Protein AF-A0A8J6HSU1-F1 (afdb_monomer_lite)

pLDDT: mean 76.64, std 20.57, range [29.45, 97.12]

Secondary structure (DSSP, 8-state):
-HHHHHTT-HHHHHHHHHHHHHHHHHGGGSHHHHHHHHHHHHHHHHHGGG-THHHHHHHHHHHHHHHHHHHH--HHHHHHHHHHHHHHHHHHHHTGGGHHHHHHHHHHHGGGSPSS-TTTSSSS--TT-SS-----TT--SS--EE---SS-HHHHHHHHHHHH-HHHHHHHHH--SS--HHHHHHHHHHHHHHH---SEE--HHHHHHSPPTT--TT----HHHHHHHHHHHHHHHHHHHHHHHTTS-S--PPP-SS-S--------

Sequence (268 aa):
MKGLVVQGHYDILFEVTIATIEPLFKLLIMPEHRKSVGPIVIYMLSQTQSNPVAFHKIIPHVTSVVKYLYKEKSESSLSYLQEIVNVCVNLMEHFSEYSNMYIGLKKELEPYLPASNYKQTVSGRSWLDGNSSLTPIYASSGKVGLNNLGNTCYMNSVLQALFMTKPFRNEILLYDKDMTPLLSKLQTLFALLQHSKRYSMSPNDILNLARPPGFLPGHQHDSSEFLGYLLDVLHEQEKTAACSNDSKTGMVRAGKFFQARKPFHFGL

InterPro domains:
  IPR001394 Peptidase C19, ubiquitin carboxyl-terminal hydrolase [PF00443] (144-240)
  IPR018200 Ubiquitin specific protease, conserved site [PS00972] (145-160)
  IPR028889 Ubiquitin specific protease UPS, catalytic domain [PS50235] (144-268)
  IPR038765 Papain-like cysteine peptidase superfamily [SSF54001] (142-240)
  IPR049407 Ubiquitin carboxyl-terminal hydrolase 38-like, N-terminal domain [PF21246] (1-87)
  IPR050164 Ubiquitin carboxyl-terminal hydrolases [PTHR24006] (101-241)

Organism: Tenebrio molitor (NCBI:txid7067)

Radius of gyration: 25.11 Å; chains: 1; bounding box: 58×39×79 Å

Foldseek 3Di:
DVVCVVVLVLVVLVVCLLVCLQVLLLCCLPPVCVVVSLVVNLVSLVLCLLDCNSVVSCLVVLLVLLVSLVVVPDPSSLVSNQSSLLSNVVSCVSPVVCVVVCPVVCVSSVVSDDDDDPVPVVPDPPVPPPDDPDDPSQQSSSFAAADDPAQCVLVRVLLVVQLVPVVSLVCLCPDDADADQLSVLSNVVSVCRRRPSHNYDYSVSNCVVQPDVPDDPNDHDHSVVSNVSNVVVVVVVVVVSVVVPVVDDDDDDDDCPPPDDDDPPPDD

Structure (mmCIF, N/CA/C/O backbone):
data_AF-A0A8J6HSU1-F1
#
_entry.id   AF-A0A8J6HSU1-F1
#
loop_
_atom_site.group_PDB
_atom_site.id
_atom_site.type_symbol
_atom_site.label_atom_id
_atom_site.label_alt_id
_atom_site.label_comp_id
_atom_site.label_asym_id
_atom_site.label_entity_id
_atom_site.label_seq_id
_atom_site.pdbx_PDB_ins_code
_atom_site.Cartn_x
_atom_site.Cartn_y
_atom_site.Cartn_z
_atom_site.occupancy
_atom_site.B_iso_or_equiv
_atom_site.auth_seq_id
_atom_site.auth_comp_id
_atom_site.auth_asym_id
_atom_site.auth_atom_id
_atom_site.pdbx_PDB_model_num
ATOM 1 N N . MET A 1 1 ? -12.017 -12.535 3.215 1.00 50.81 1 MET A N 1
ATOM 2 C CA . MET A 1 1 ? -10.835 -11.853 3.798 1.00 50.81 1 MET A CA 1
ATOM 3 C C . MET A 1 1 ? -9.716 -12.845 4.115 1.00 50.81 1 MET A C 1
ATOM 5 O O . MET A 1 1 ? -8.700 -12.780 3.442 1.00 50.81 1 MET A O 1
ATOM 9 N N . LYS A 1 2 ? -9.912 -13.841 4.999 1.00 41.53 2 LYS A N 1
ATOM 10 C CA . LYS A 1 2 ? -8.882 -14.866 5.300 1.00 41.53 2 LYS A CA 1
ATOM 11 C C . LYS A 1 2 ? -8.367 -15.639 4.067 1.00 41.53 2 LYS A C 1
ATOM 13 O O . LYS A 1 2 ? -7.169 -15.844 3.948 1.00 41.53 2 LYS A O 1
ATOM 18 N N . GLY A 1 3 ? -9.241 -15.985 3.115 1.00 44.94 3 GLY A N 1
ATOM 19 C CA . GLY A 1 3 ? -8.836 -16.661 1.869 1.00 44.94 3 GLY A CA 1
ATOM 20 C C . GLY A 1 3 ? -7.918 -15.833 0.956 1.00 44.94 3 GLY A C 1
ATOM 21 O O . GLY A 1 3 ? -7.020 -16.390 0.339 1.00 44.94 3 GLY A O 1
ATOM 22 N N . LEU A 1 4 ? -8.073 -14.503 0.933 1.00 50.28 4 LEU A N 1
ATOM 23 C CA . LEU A 1 4 ? -7.223 -13.605 0.133 1.00 50.28 4 LEU A CA 1
ATOM 24 C C . LEU A 1 4 ? -5.823 -13.446 0.739 1.00 50.28 4 LEU A C 1
ATOM 26 O O . LEU A 1 4 ? -4.847 -13.325 0.004 1.00 50.28 4 LEU A O 1
ATOM 30 N N . VAL A 1 5 ? -5.726 -13.500 2.073 1.00 46.97 5 VAL A N 1
ATOM 31 C CA . VAL A 1 5 ? -4.443 -13.518 2.793 1.00 46.97 5 VAL A CA 1
ATOM 32 C C . VAL A 1 5 ? -3.666 -14.798 2.496 1.00 46.97 5 VAL A C 1
ATOM 34 O O . VAL A 1 5 ? -2.462 -14.743 2.274 1.00 46.97 5 VAL A O 1
ATOM 37 N N . VAL A 1 6 ? -4.348 -15.944 2.420 1.00 42.97 6 VAL A N 1
ATOM 38 C CA . VAL A 1 6 ? -3.722 -17.231 2.065 1.00 42.97 6 VAL A CA 1
ATOM 39 C C . VAL A 1 6 ? -3.209 -17.238 0.617 1.00 42.97 6 VAL A C 1
ATOM 41 O O . VAL A 1 6 ? -2.206 -17.885 0.330 1.00 42.97 6 VAL A O 1
ATOM 44 N N . GLN A 1 7 ? -3.851 -16.484 -0.279 1.00 42.38 7 GLN A N 1
ATOM 45 C CA . GLN A 1 7 ? -3.479 -16.374 -1.695 1.00 42.38 7 GLN A CA 1
ATOM 46 C C . GLN A 1 7 ? -2.477 -15.244 -2.000 1.00 42.38 7 GLN A C 1
ATOM 48 O O . GLN A 1 7 ? -2.095 -15.067 -3.152 1.00 42.38 7 GLN A O 1
ATOM 53 N N . GLY A 1 8 ? -2.034 -14.480 -0.994 1.00 47.16 8 GLY A N 1
ATOM 54 C CA . GLY A 1 8 ? -1.018 -13.434 -1.165 1.00 47.16 8 GLY A CA 1
ATOM 55 C C . GLY A 1 8 ? -1.496 -12.162 -1.880 1.00 47.16 8 GLY A C 1
ATOM 56 O O . GLY A 1 8 ? -0.678 -11.321 -2.240 1.00 47.16 8 GLY A O 1
ATOM 57 N N . HIS A 1 9 ? -2.805 -11.969 -2.069 1.00 61.75 9 HIS A N 1
ATOM 58 C CA . HIS A 1 9 ? -3.367 -10.780 -2.728 1.00 61.75 9 HIS A CA 1
ATOM 59 C C . HIS A 1 9 ? -3.536 -9.597 -1.758 1.00 61.75 9 HIS A C 1
ATOM 61 O O . HIS A 1 9 ? -4.638 -9.071 -1.566 1.00 61.75 9 HIS A O 1
ATOM 67 N N . TYR A 1 10 ? -2.436 -9.172 -1.134 1.00 62.38 10 TYR A N 1
ATOM 68 C CA . TYR A 1 10 ? -2.433 -8.103 -0.130 1.00 62.38 10 TYR A CA 1
ATOM 69 C C . TYR A 1 10 ? -2.828 -6.735 -0.703 1.00 62.38 10 TYR A C 1
ATOM 71 O O . TYR A 1 10 ? -3.517 -5.980 -0.024 1.00 62.38 10 TYR A O 1
ATOM 79 N N . ASP A 1 11 ? -2.493 -6.452 -1.967 1.00 58.31 11 ASP A N 1
ATOM 80 C CA . ASP A 1 11 ? -2.883 -5.204 -2.641 1.00 58.31 11 ASP A CA 1
ATOM 81 C C . ASP A 1 11 ? -4.411 -5.062 -2.752 1.00 58.31 11 ASP A C 1
ATOM 83 O O . ASP A 1 11 ? -4.963 -4.004 -2.462 1.00 58.31 11 ASP A O 1
ATOM 87 N N . ILE A 1 12 ? -5.114 -6.144 -3.111 1.00 67.69 12 ILE A N 1
ATOM 88 C CA . ILE A 1 12 ? -6.583 -6.150 -3.217 1.00 67.69 12 ILE A CA 1
ATOM 89 C C . ILE A 1 12 ? -7.200 -6.004 -1.829 1.00 67.69 12 ILE A C 1
ATOM 91 O O . ILE A 1 12 ? -8.143 -5.241 -1.638 1.00 67.69 12 ILE A O 1
ATOM 95 N N . LEU A 1 13 ? -6.655 -6.716 -0.838 1.00 67.25 13 LEU A N 1
ATOM 96 C CA . LEU A 1 13 ? -7.119 -6.612 0.541 1.00 67.25 13 LEU A CA 1
ATOM 97 C C . LEU A 1 13 ? -6.961 -5.185 1.079 1.00 67.25 13 LEU A C 1
ATOM 99 O O . LEU A 1 13 ? -7.845 -4.694 1.782 1.00 67.25 13 LEU A O 1
ATOM 103 N N . PHE A 1 14 ? -5.866 -4.516 0.727 1.00 72.44 14 PHE A N 1
ATOM 104 C CA . PHE A 1 14 ? -5.593 -3.138 1.102 1.00 72.44 14 PHE A CA 1
ATOM 105 C C . PHE A 1 14 ? -6.526 -2.147 0.396 1.00 72.44 14 PHE A C 1
ATOM 107 O O . PHE A 1 14 ? -7.146 -1.326 1.071 1.00 72.44 14 PHE A O 1
ATOM 114 N N . GLU A 1 15 ? -6.693 -2.259 -0.927 1.00 76.75 15 GLU A N 1
ATOM 115 C CA . GLU A 1 15 ? -7.630 -1.432 -1.704 1.00 76.75 15 GLU A CA 1
ATOM 116 C C . GLU A 1 15 ? -9.064 -1.569 -1.161 1.00 76.75 15 GLU A C 1
ATOM 118 O O . GLU A 1 15 ? -9.726 -0.563 -0.891 1.00 76.75 15 GLU A O 1
ATOM 123 N N . VAL A 1 16 ? -9.512 -2.804 -0.902 1.00 83.19 16 VAL A N 1
ATOM 124 C CA . VAL A 1 16 ? -10.823 -3.077 -0.295 1.00 83.19 16 VAL A CA 1
ATOM 125 C C . VAL A 1 16 ? -10.908 -2.463 1.098 1.00 83.19 16 VAL A C 1
ATOM 127 O O . VAL A 1 16 ? -11.860 -1.743 1.379 1.00 83.19 16 VAL A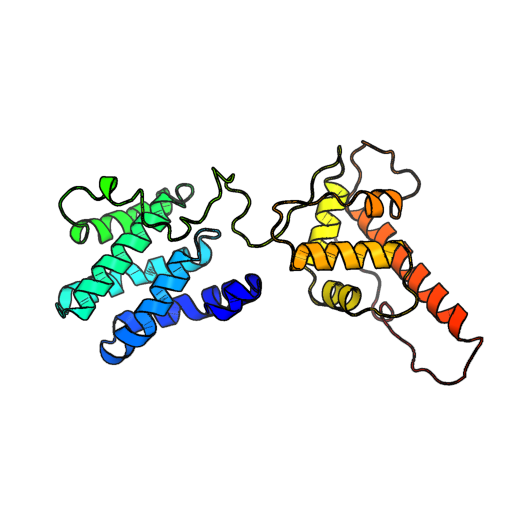 O 1
ATOM 130 N N . THR A 1 17 ? -9.904 -2.677 1.955 1.00 85.81 17 THR A N 1
ATOM 131 C CA . THR A 1 17 ? -9.899 -2.134 3.322 1.00 85.81 17 THR A CA 1
ATOM 132 C C . THR A 1 17 ? -10.021 -0.613 3.308 1.00 85.81 17 THR A C 1
ATOM 134 O O . THR A 1 17 ? -10.886 -0.064 3.985 1.00 85.81 17 THR A O 1
ATOM 137 N N . ILE A 1 18 ? -9.228 0.082 2.491 1.00 85.12 18 ILE A N 1
ATOM 138 C CA . ILE A 1 18 ? -9.293 1.544 2.364 1.00 85.12 18 ILE A CA 1
ATOM 139 C C . ILE A 1 18 ? -10.660 2.020 1.865 1.00 85.12 18 ILE A C 1
ATOM 141 O O . ILE A 1 18 ? -11.114 3.090 2.289 1.00 85.12 18 ILE A O 1
ATOM 145 N N . ALA A 1 19 ? -11.295 1.275 0.959 1.00 88.56 19 ALA A N 1
ATOM 146 C CA . ALA A 1 19 ? -12.593 1.632 0.397 1.00 88.56 19 ALA A CA 1
ATOM 147 C C . ALA A 1 19 ? -13.752 1.389 1.377 1.00 88.56 19 ALA A C 1
ATOM 149 O O . ALA A 1 19 ? -14.716 2.151 1.379 1.00 88.56 19 ALA A O 1
ATOM 150 N N . THR A 1 20 ? -13.668 0.357 2.224 1.00 92.31 20 THR A N 1
ATOM 151 C CA . THR A 1 20 ? -14.813 -0.102 3.027 1.00 92.31 20 THR A CA 1
ATOM 152 C C . THR A 1 20 ? -14.702 0.172 4.523 1.00 92.31 20 THR A C 1
ATOM 154 O O . THR A 1 20 ? -15.719 0.113 5.210 1.00 92.31 20 THR A O 1
ATOM 157 N N . ILE A 1 21 ? -13.513 0.454 5.066 1.00 94.56 21 ILE A N 1
ATOM 158 C CA . ILE A 1 21 ? -13.328 0.530 6.524 1.00 94.56 21 ILE A CA 1
ATOM 159 C C . ILE A 1 21 ? -14.186 1.617 7.179 1.00 94.56 21 ILE A C 1
ATOM 161 O O . ILE A 1 21 ? -14.803 1.371 8.208 1.00 94.56 21 ILE A O 1
ATOM 165 N N . GLU A 1 22 ? -14.289 2.794 6.564 1.00 94.69 22 GLU A N 1
ATOM 166 C CA . GLU A 1 22 ? -15.049 3.918 7.112 1.00 94.69 22 GLU A CA 1
ATOM 167 C C . GLU A 1 22 ? -16.564 3.641 7.216 1.00 94.69 22 GLU A C 1
ATOM 169 O O . GLU A 1 22 ? -17.110 3.799 8.314 1.00 94.69 22 GLU A O 1
ATOM 174 N N . PRO A 1 23 ? -17.276 3.213 6.147 1.00 94.81 23 PRO A N 1
ATOM 175 C CA . PRO A 1 23 ? -18.696 2.890 6.265 1.00 94.81 23 PRO A CA 1
ATOM 176 C C . PRO A 1 23 ? -18.943 1.710 7.215 1.00 94.81 23 PRO A C 1
ATOM 178 O O . PRO A 1 23 ? -19.878 1.766 8.011 1.00 94.81 23 PRO A O 1
ATOM 181 N N . LEU A 1 24 ? -18.084 0.682 7.206 1.00 94.50 24 LEU A N 1
ATOM 182 C CA . LEU A 1 24 ? -18.213 -0.456 8.122 1.00 94.50 24 LEU A CA 1
ATOM 183 C C . LEU A 1 24 ? -18.009 -0.047 9.588 1.00 94.50 24 LEU A C 1
ATOM 185 O O . LEU A 1 24 ? -18.750 -0.496 10.459 1.00 94.50 24 LEU A O 1
ATOM 189 N N . PHE A 1 25 ? -17.053 0.839 9.870 1.00 96.12 25 PHE A N 1
ATOM 190 C CA . PHE A 1 25 ? -16.801 1.332 11.224 1.00 96.12 25 PHE A CA 1
ATOM 191 C C . PHE A 1 25 ? -18.005 2.112 11.778 1.00 96.12 25 PHE A C 1
ATOM 193 O O . PHE A 1 25 ? -18.393 1.919 12.929 1.00 96.12 25 PHE A O 1
ATOM 200 N N . LYS A 1 26 ? -18.665 2.935 10.951 1.00 93.94 26 LYS A N 1
ATOM 201 C CA . LYS A 1 26 ? -19.887 3.664 11.344 1.00 93.94 26 LYS A CA 1
ATOM 202 C C . LYS A 1 26 ? -21.059 2.726 11.652 1.00 93.94 26 LYS A C 1
ATOM 204 O O . LYS A 1 26 ? -21.835 3.003 12.565 1.00 93.94 26 LYS A O 1
ATOM 209 N N . LEU A 1 27 ? -21.166 1.597 10.944 1.00 94.88 27 LEU A N 1
ATOM 210 C CA . LEU A 1 27 ? -22.216 0.596 11.176 1.00 94.88 27 LEU A CA 1
ATOM 211 C C . LEU A 1 27 ? -22.118 -0.093 12.542 1.00 94.88 27 LEU A C 1
ATOM 213 O O . LEU A 1 27 ? -23.098 -0.695 12.973 1.00 94.88 27 LEU A O 1
ATOM 217 N N . LEU A 1 28 ? -20.996 0.032 13.261 1.00 93.00 28 LEU A N 1
ATOM 218 C CA . LEU A 1 28 ? -20.871 -0.498 14.623 1.00 93.00 28 LEU A CA 1
ATOM 219 C C . LEU A 1 28 ? -21.837 0.163 15.609 1.00 93.00 28 LEU A C 1
ATOM 221 O O . LEU A 1 28 ? -22.169 -0.437 16.628 1.00 93.00 28 LEU A O 1
ATOM 225 N N . ILE A 1 29 ? -22.346 1.355 15.296 1.00 93.19 29 ILE A N 1
ATOM 226 C CA . ILE A 1 29 ? -23.409 2.001 16.072 1.00 93.19 29 ILE A CA 1
ATOM 227 C C . ILE A 1 29 ? -24.704 1.175 16.010 1.00 93.19 29 ILE A C 1
ATOM 229 O O . ILE A 1 29 ? -25.412 1.098 17.004 1.00 93.19 29 ILE A O 1
ATOM 233 N N . MET A 1 30 ? -24.988 0.476 14.907 1.00 91.69 30 MET A N 1
ATOM 234 C CA . MET A 1 30 ? -26.239 -0.267 14.712 1.00 91.69 30 MET A CA 1
ATOM 235 C C . MET A 1 30 ? -26.172 -1.667 15.354 1.00 91.69 30 MET A C 1
ATOM 237 O O . MET A 1 30 ? -25.435 -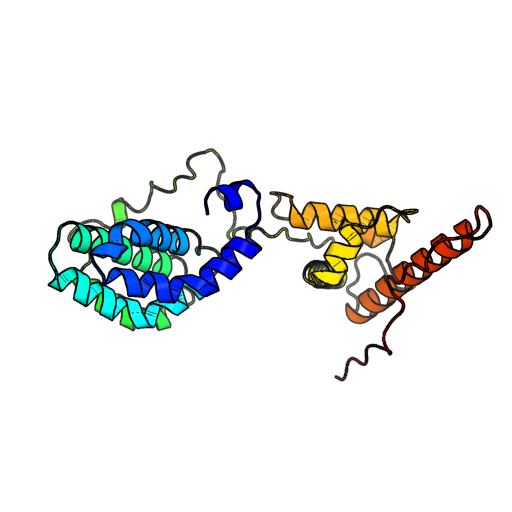2.520 14.848 1.00 91.69 30 MET A O 1
ATOM 241 N N . PRO A 1 31 ? -26.963 -1.970 16.405 1.00 89.25 31 PRO A N 1
ATOM 242 C CA . PRO A 1 31 ? -26.874 -3.251 17.118 1.00 89.25 31 PRO A CA 1
ATOM 243 C C . PRO A 1 31 ? -27.104 -4.479 16.227 1.00 89.25 31 PRO A C 1
ATOM 245 O O . PRO A 1 31 ? -26.400 -5.480 16.360 1.00 89.25 31 PRO A O 1
ATOM 248 N N . GLU A 1 32 ? -28.035 -4.382 15.274 1.00 87.88 32 GLU A N 1
ATOM 249 C CA . GLU A 1 32 ? -28.398 -5.464 14.344 1.00 87.88 32 GLU A CA 1
ATOM 250 C C . GLU A 1 32 ? -27.231 -5.898 13.445 1.00 87.88 32 GLU A C 1
ATOM 252 O O . GLU A 1 32 ? -27.063 -7.078 13.145 1.00 87.88 32 GLU A O 1
ATOM 257 N N . HIS A 1 33 ? -26.386 -4.944 13.050 1.00 87.56 33 HIS A N 1
ATOM 258 C CA . HIS A 1 33 ? -25.283 -5.176 12.118 1.00 87.56 33 HIS A CA 1
ATOM 259 C C . HIS A 1 33 ? -23.954 -5.428 12.836 1.00 87.56 33 HIS A C 1
ATOM 261 O O . HIS A 1 33 ? -23.032 -6.009 12.258 1.00 87.56 33 HIS A O 1
ATOM 267 N N . ARG A 1 34 ? -23.844 -5.028 14.107 1.00 89.31 34 ARG A N 1
ATOM 268 C CA . ARG A 1 34 ? -22.594 -5.034 14.872 1.00 89.31 34 ARG A CA 1
ATOM 269 C C . ARG A 1 34 ? -21.943 -6.411 14.969 1.00 89.31 34 ARG A C 1
ATOM 271 O O . ARG A 1 34 ? -20.737 -6.508 14.782 1.00 89.31 34 ARG A O 1
ATOM 278 N N . LYS A 1 35 ? -22.717 -7.478 15.196 1.00 85.56 35 LYS A N 1
ATOM 279 C CA . LYS A 1 35 ? -22.178 -8.852 15.298 1.00 85.56 35 LYS A CA 1
ATOM 280 C C . LYS A 1 35 ? -21.566 -9.351 13.984 1.00 85.56 35 LYS A C 1
ATOM 282 O O . LYS A 1 35 ? -20.608 -10.117 14.006 1.00 85.56 35 LYS A O 1
ATOM 287 N N . SER A 1 36 ? -22.099 -8.898 12.852 1.00 85.00 36 SER A N 1
ATOM 288 C CA . SER A 1 36 ? -21.629 -9.287 11.517 1.00 85.00 36 SER A CA 1
ATOM 289 C C . SER A 1 36 ? -20.455 -8.420 11.056 1.00 85.00 36 SER A C 1
ATOM 291 O O . SER A 1 36 ? -19.496 -8.921 10.473 1.00 85.00 36 SER A O 1
ATOM 293 N N . VAL A 1 37 ? -20.514 -7.114 11.331 1.00 89.75 37 VAL A N 1
ATOM 294 C CA . VAL A 1 37 ? -19.542 -6.122 10.849 1.00 89.75 37 VAL A CA 1
ATOM 295 C C . VAL A 1 37 ? -18.348 -5.964 11.795 1.00 89.75 37 VAL A C 1
ATOM 297 O O . VAL A 1 37 ? -17.216 -5.829 11.334 1.00 89.75 37 VAL A O 1
ATOM 300 N N . GLY A 1 38 ? -18.572 -6.039 13.107 1.00 87.62 38 GLY A N 1
ATOM 301 C CA . GLY A 1 38 ? -17.559 -5.888 14.156 1.00 87.62 38 GLY A CA 1
ATOM 302 C C . GLY A 1 38 ? -16.300 -6.718 13.930 1.00 87.62 38 GLY A C 1
ATOM 303 O O . GLY A 1 38 ? -15.219 -6.136 13.823 1.00 87.62 38 GLY A O 1
ATOM 304 N N . PRO A 1 39 ? -16.405 -8.047 13.746 1.00 86.81 39 PRO A N 1
ATOM 305 C CA . PRO A 1 39 ? -15.233 -8.891 13.530 1.00 86.81 39 PRO A CA 1
ATOM 306 C C . PRO A 1 39 ? -14.451 -8.513 12.265 1.00 86.81 39 PRO A C 1
ATOM 308 O O . PRO A 1 39 ? -13.229 -8.637 12.231 1.00 86.81 39 PRO A O 1
ATOM 311 N N . ILE A 1 40 ? -15.141 -8.031 11.224 1.00 85.44 40 ILE A N 1
ATOM 312 C CA . ILE A 1 40 ? -14.523 -7.603 9.963 1.00 85.44 40 ILE A CA 1
ATOM 313 C C . ILE A 1 40 ? -13.731 -6.314 10.180 1.00 85.44 40 ILE A C 1
ATOM 315 O O . ILE A 1 40 ? -12.585 -6.231 9.747 1.00 85.44 40 ILE A O 1
ATOM 319 N N . VAL A 1 41 ? -14.318 -5.335 10.871 1.00 89.81 41 VAL A N 1
ATOM 320 C CA . VAL A 1 41 ? -13.676 -4.049 11.175 1.00 89.81 41 VAL A CA 1
ATOM 321 C C . VAL A 1 41 ? -12.448 -4.244 12.058 1.00 89.81 41 VAL A C 1
ATOM 323 O O . VAL A 1 41 ? -11.371 -3.759 11.718 1.00 89.81 41 VAL A O 1
ATOM 326 N N . ILE A 1 42 ? -12.582 -5.006 13.147 1.00 86.69 42 ILE A N 1
ATOM 327 C CA . ILE A 1 42 ? -11.465 -5.307 14.050 1.00 86.69 42 ILE A CA 1
ATOM 328 C C . ILE A 1 42 ? -10.351 -6.034 13.298 1.00 86.69 42 ILE A C 1
ATOM 330 O O . ILE A 1 42 ? -9.179 -5.684 13.443 1.00 86.69 42 ILE A O 1
ATOM 334 N N . TYR A 1 43 ? -10.701 -6.986 12.430 1.00 81.75 43 TYR A N 1
ATOM 335 C CA . TYR A 1 43 ? -9.727 -7.661 11.581 1.00 81.75 43 TYR A CA 1
ATOM 336 C C . TYR A 1 43 ? -9.034 -6.691 10.615 1.00 81.75 43 TYR A C 1
ATOM 338 O O . TYR A 1 43 ? -7.809 -6.672 10.576 1.00 81.75 43 TYR A O 1
ATOM 346 N N . MET A 1 44 ? -9.781 -5.862 9.877 1.00 85.12 44 MET A N 1
ATOM 347 C CA . MET A 1 44 ? -9.219 -4.862 8.957 1.00 85.12 44 MET A CA 1
ATOM 348 C C . MET A 1 44 ? -8.214 -3.952 9.667 1.00 85.12 44 MET A C 1
ATOM 350 O O . MET A 1 44 ? -7.078 -3.840 9.219 1.00 85.12 44 MET A O 1
ATOM 354 N N . LEU A 1 45 ? -8.595 -3.372 10.807 1.00 84.19 45 LEU A N 1
ATOM 355 C CA . LEU A 1 45 ? -7.725 -2.485 11.583 1.00 84.19 45 LEU A CA 1
ATOM 356 C C . LEU A 1 45 ? -6.491 -3.220 12.116 1.00 84.19 45 LEU A C 1
ATOM 358 O O . LEU A 1 45 ? -5.376 -2.709 12.025 1.00 84.19 45 LEU A O 1
ATOM 362 N N . SER A 1 46 ? -6.658 -4.458 12.578 1.00 76.69 46 SER A N 1
ATOM 363 C CA . SER A 1 46 ? -5.541 -5.277 13.062 1.00 76.69 46 SER A CA 1
ATOM 364 C C . SER A 1 46 ? -4.558 -5.660 11.951 1.00 76.69 46 SER A C 1
ATOM 366 O O . SER A 1 46 ? -3.384 -5.872 12.227 1.00 76.69 46 SER A O 1
ATOM 368 N N . GLN A 1 47 ? -5.012 -5.757 10.696 1.00 71.75 47 GLN A N 1
ATOM 369 C CA . GLN A 1 47 ? -4.147 -6.035 9.543 1.00 71.75 47 GLN A CA 1
ATOM 370 C C . GLN A 1 47 ? -3.477 -4.776 8.973 1.00 71.75 47 GLN A C 1
ATOM 372 O O . GLN A 1 47 ? -2.545 -4.887 8.182 1.00 71.75 47 GLN A O 1
ATOM 377 N N . THR A 1 48 ? -3.900 -3.575 9.378 1.00 66.44 48 THR A N 1
ATOM 378 C CA . THR A 1 48 ? -3.361 -2.309 8.846 1.00 66.44 48 THR A CA 1
ATOM 379 C C . THR A 1 48 ? -2.049 -1.857 9.489 1.00 66.44 48 THR A C 1
ATOM 381 O O . THR A 1 48 ? -1.639 -0.722 9.305 1.00 66.44 48 THR A O 1
ATOM 384 N N . GLN A 1 49 ? -1.330 -2.742 10.186 1.00 65.69 49 GLN A N 1
ATOM 385 C CA . GLN A 1 49 ? -0.059 -2.425 10.858 1.00 65.69 49 GLN A CA 1
ATOM 386 C C . GLN A 1 49 ? 1.046 -1.935 9.902 1.00 65.69 49 GLN A C 1
ATOM 388 O O . GLN A 1 49 ? 2.016 -1.322 10.330 1.00 65.69 49 GLN A O 1
ATOM 393 N N . SER A 1 50 ? 0.934 -2.176 8.598 1.00 64.06 50 SER A N 1
ATOM 394 C CA . SER A 1 50 ? 1.919 -1.704 7.620 1.00 64.06 50 SER A CA 1
ATOM 395 C C . SER A 1 50 ? 1.687 -0.286 7.119 1.00 64.06 50 SER A C 1
ATOM 397 O O . SER A 1 50 ? 2.604 0.324 6.571 1.00 64.06 50 SER A O 1
ATOM 399 N N . ASN A 1 51 ? 0.467 0.235 7.255 1.00 75.44 51 ASN A N 1
ATOM 400 C CA . ASN A 1 51 ? 0.100 1.518 6.685 1.00 75.44 51 ASN A CA 1
ATOM 401 C C . ASN A 1 51 ? -1.040 2.171 7.484 1.00 75.44 51 ASN A C 1
ATOM 403 O O . ASN A 1 51 ? -2.123 1.588 7.603 1.00 75.44 51 ASN A O 1
ATOM 407 N N . PRO A 1 52 ? -0.852 3.412 7.957 1.00 86.69 52 PRO A N 1
ATOM 408 C CA . PRO A 1 52 ? -1.802 4.053 8.850 1.00 86.69 52 PRO A CA 1
ATOM 409 C C . PRO A 1 52 ? -3.064 4.578 8.150 1.00 86.69 52 PRO A C 1
ATOM 411 O O . PRO A 1 52 ? -4.002 4.965 8.836 1.00 86.69 52 PRO A O 1
ATOM 414 N N . VAL A 1 53 ? -3.147 4.586 6.812 1.00 87.69 53 VAL A N 1
ATOM 415 C CA . VAL A 1 53 ? -4.239 5.229 6.049 1.00 87.69 53 VAL A CA 1
ATOM 416 C C . VAL A 1 53 ? -5.623 4.738 6.476 1.00 87.69 53 VAL A C 1
ATOM 418 O O . VAL A 1 53 ? -6.537 5.543 6.650 1.00 87.69 53 VAL A O 1
ATOM 421 N N . ALA A 1 54 ? -5.798 3.431 6.671 1.00 88.19 54 ALA A N 1
ATOM 422 C CA . ALA A 1 54 ? -7.081 2.882 7.105 1.00 88.19 54 ALA A CA 1
ATOM 423 C C . ALA A 1 54 ? -7.444 3.319 8.533 1.00 88.19 54 ALA A C 1
ATOM 425 O O . ALA A 1 54 ? -8.600 3.646 8.798 1.00 88.19 54 ALA A O 1
ATOM 426 N N . PHE A 1 55 ? -6.454 3.372 9.431 1.00 92.94 55 PHE A N 1
ATOM 427 C CA . PHE A 1 55 ? -6.639 3.875 10.788 1.00 92.94 55 PHE A CA 1
ATOM 428 C C . PHE A 1 55 ? -6.959 5.375 10.780 1.00 92.94 55 PHE A C 1
ATOM 430 O O . PHE A 1 55 ? -7.961 5.797 11.347 1.00 92.94 55 PHE A O 1
ATOM 437 N N . HIS A 1 56 ? -6.185 6.182 10.053 1.00 93.81 56 HIS A N 1
ATOM 438 C CA . HIS A 1 56 ? -6.397 7.625 9.912 1.00 93.81 56 HIS A CA 1
ATOM 439 C C . HIS A 1 56 ? -7.786 7.965 9.368 1.00 93.81 56 HIS A C 1
ATOM 441 O O . HIS A 1 56 ? -8.408 8.912 9.845 1.00 93.81 56 HIS A O 1
ATOM 447 N N . LYS A 1 57 ? -8.320 7.159 8.440 1.00 93.88 57 LYS A N 1
ATOM 448 C CA . LYS A 1 57 ? -9.690 7.320 7.926 1.00 93.88 57 LYS A CA 1
ATOM 449 C C . LYS A 1 57 ? -10.773 7.161 8.990 1.00 93.88 57 LYS A C 1
ATOM 451 O O . LYS A 1 57 ? -11.819 7.798 8.880 1.00 93.88 57 LYS A O 1
ATOM 456 N N . ILE A 1 58 ? -10.561 6.313 9.998 1.00 94.81 58 ILE A N 1
ATOM 457 C CA . ILE A 1 58 ? -11.571 6.099 11.040 1.00 94.81 58 ILE A CA 1
ATOM 458 C C . ILE A 1 58 ? -11.466 7.095 12.192 1.00 94.81 58 ILE A C 1
ATOM 460 O O . ILE A 1 58 ? -12.478 7.302 12.857 1.00 94.81 58 ILE A O 1
ATOM 464 N N . ILE A 1 59 ? -10.309 7.740 12.410 1.00 94.31 59 ILE A N 1
ATOM 465 C CA . ILE A 1 59 ? -10.063 8.667 13.537 1.00 94.31 59 ILE A CA 1
ATOM 466 C C . ILE A 1 59 ? -11.213 9.667 13.760 1.00 94.31 59 ILE A C 1
ATOM 468 O O . ILE A 1 59 ? -11.683 9.750 14.897 1.00 94.31 59 ILE A O 1
ATOM 472 N N . PRO A 1 60 ? -11.739 10.369 12.731 1.00 94.94 60 PRO A N 1
ATOM 473 C CA . PRO A 1 60 ? -12.831 11.330 12.919 1.00 94.94 60 PRO A CA 1
ATOM 474 C C . PRO A 1 60 ? -14.122 10.718 13.487 1.00 94.94 60 PRO A C 1
ATOM 476 O O . PRO A 1 60 ? -14.947 11.425 14.062 1.00 94.94 60 PRO A O 1
ATOM 479 N N . HIS A 1 61 ? -14.305 9.404 13.336 1.00 95.81 61 HIS A N 1
ATOM 480 C CA . HIS A 1 61 ? -15.515 8.676 13.720 1.00 95.81 61 HIS A CA 1
ATOM 481 C C . HIS A 1 61 ? -15.369 7.922 15.043 1.00 95.81 61 HIS A C 1
ATOM 483 O O . HIS A 1 61 ? -16.385 7.618 15.670 1.00 95.81 61 HIS A O 1
ATOM 489 N N . VAL A 1 62 ? -14.137 7.642 15.494 1.00 95.12 62 VAL A N 1
ATOM 490 C CA . VAL A 1 62 ? -13.866 6.839 16.704 1.00 95.12 62 VAL A CA 1
ATOM 491 C C . VAL A 1 62 ? -14.603 7.397 17.916 1.00 95.12 62 VAL A C 1
ATOM 493 O O . VAL A 1 62 ? -15.349 6.669 18.567 1.00 95.12 62 VAL A O 1
ATOM 496 N N . THR A 1 63 ? -14.472 8.697 18.178 1.00 93.94 63 THR A N 1
ATOM 497 C CA . THR A 1 63 ? -15.090 9.343 19.343 1.00 93.94 63 THR A CA 1
ATOM 498 C C . THR A 1 63 ? -16.613 9.199 19.354 1.00 93.94 63 THR A C 1
ATOM 500 O O . THR A 1 63 ? -17.200 8.953 20.407 1.00 93.94 63 THR A O 1
ATOM 503 N N . SER A 1 64 ? -17.263 9.319 18.192 1.00 94.94 64 SER A N 1
ATOM 504 C CA . SER A 1 64 ? -18.721 9.179 18.069 1.00 94.94 64 SER A CA 1
ATOM 505 C C . SER A 1 64 ? -19.172 7.744 18.356 1.00 94.94 64 SER A C 1
ATOM 507 O O . SER A 1 64 ? -20.070 7.520 19.171 1.00 94.94 64 SER A O 1
ATOM 509 N N . VAL A 1 65 ? -18.491 6.764 17.750 1.00 95.44 65 VAL A N 1
ATOM 510 C CA . VAL A 1 65 ? -18.801 5.337 17.919 1.00 95.44 65 VAL A CA 1
ATOM 511 C C . VAL A 1 65 ? -18.591 4.901 19.370 1.00 95.44 65 VAL A C 1
ATOM 513 O O . VAL A 1 65 ? -19.488 4.318 19.970 1.00 95.44 65 VAL A O 1
ATOM 516 N N . VAL A 1 66 ? -17.449 5.237 19.968 1.00 95.12 66 VAL A N 1
ATOM 517 C CA . VAL A 1 66 ? -17.105 4.878 21.354 1.00 95.12 66 VAL A CA 1
ATOM 518 C C . VAL A 1 66 ? -18.107 5.482 22.348 1.00 95.12 66 VAL A C 1
ATOM 520 O O . VAL A 1 66 ? -18.632 4.760 23.197 1.00 95.12 66 VAL A O 1
ATOM 523 N N . LYS A 1 67 ? -18.460 6.770 22.201 1.00 94.56 67 LYS A N 1
ATOM 524 C CA . LYS A 1 67 ? -19.477 7.429 23.047 1.00 94.56 67 LYS A CA 1
ATOM 525 C C . LYS A 1 67 ? -20.843 6.753 22.932 1.00 94.56 67 LYS A C 1
ATOM 527 O O . LYS A 1 67 ? -21.522 6.574 23.944 1.00 94.56 67 LYS A O 1
ATOM 532 N N . TYR A 1 68 ? -21.242 6.362 21.722 1.00 95.19 68 TYR A N 1
ATOM 533 C CA . TYR A 1 68 ? -22.495 5.644 21.511 1.00 95.19 68 TYR A CA 1
ATOM 534 C C . TYR A 1 68 ? -22.484 4.269 22.192 1.00 95.19 68 TYR A C 1
ATOM 536 O O . TYR A 1 68 ? -23.385 3.968 22.975 1.00 95.19 68 TYR A O 1
ATOM 544 N N . LEU A 1 69 ? -21.448 3.460 21.947 1.00 93.75 69 LEU A N 1
ATOM 545 C CA . LEU A 1 69 ? -21.343 2.103 22.492 1.00 93.75 69 LEU A CA 1
ATOM 546 C C . LEU A 1 69 ? -21.316 2.095 24.025 1.00 93.75 69 LEU A C 1
ATOM 548 O O . LEU A 1 69 ? -21.942 1.237 24.655 1.00 93.75 69 LEU A O 1
ATOM 552 N N . TYR A 1 70 ? -20.644 3.080 24.625 1.00 93.50 70 TYR A N 1
ATOM 553 C CA . TYR A 1 70 ? -20.631 3.269 26.072 1.00 93.50 70 TYR A CA 1
ATOM 554 C C . TYR A 1 70 ? -22.009 3.649 26.629 1.00 93.50 70 TYR A C 1
ATOM 556 O O . TYR A 1 70 ? -22.408 3.166 27.689 1.00 93.50 70 TYR A O 1
ATOM 564 N N . LYS A 1 71 ? -22.764 4.491 25.911 1.00 94.44 71 LYS A N 1
ATOM 565 C CA . LYS A 1 71 ? -24.119 4.899 26.308 1.00 94.44 71 LYS A CA 1
ATOM 566 C C . LYS A 1 71 ? -25.132 3.756 26.197 1.00 94.44 71 LYS A C 1
ATOM 568 O O . LYS A 1 71 ? -26.024 3.677 27.037 1.00 94.44 71 LYS A O 1
ATOM 573 N N . GLU A 1 72 ? -25.003 2.897 25.187 1.00 94.12 72 GLU A N 1
ATOM 574 C CA . GLU A 1 72 ? -25.930 1.785 24.936 1.00 94.12 72 GLU A CA 1
ATOM 575 C C . GLU A 1 72 ? -25.910 0.721 26.043 1.00 94.12 72 GLU A C 1
ATOM 577 O O . GLU A 1 72 ? -26.963 0.188 26.384 1.00 94.12 72 GLU A O 1
ATOM 582 N N . LYS A 1 73 ? -24.736 0.435 26.627 1.00 89.25 73 LYS A N 1
ATOM 583 C CA . LYS A 1 73 ? -24.547 -0.533 27.728 1.00 89.25 73 LYS A CA 1
ATOM 584 C C . LYS A 1 73 ? -25.064 -1.958 27.455 1.00 89.25 73 LYS A C 1
ATOM 586 O O . LYS A 1 73 ? -25.345 -2.693 28.400 1.00 89.25 73 LYS A O 1
ATOM 591 N N . SER A 1 74 ? -25.174 -2.373 26.193 1.00 91.94 74 SER A N 1
ATOM 592 C CA . SER A 1 74 ? -25.435 -3.775 25.863 1.00 91.94 74 SER A CA 1
ATOM 593 C C . SER A 1 74 ? -24.150 -4.596 25.987 1.00 91.94 74 SER A C 1
ATOM 595 O O . SER A 1 74 ? -23.046 -4.067 25.858 1.00 91.94 74 SER A O 1
ATOM 597 N N . GLU A 1 75 ? -24.266 -5.907 26.201 1.00 89.25 75 GLU A N 1
ATOM 598 C CA . GLU A 1 75 ? -23.098 -6.801 26.252 1.00 89.25 75 GLU A CA 1
ATOM 599 C C . GLU A 1 75 ? -22.243 -6.669 24.979 1.00 89.25 75 GLU A C 1
ATOM 601 O O . GLU A 1 75 ? -21.022 -6.520 25.034 1.00 89.25 75 GLU A O 1
ATOM 606 N N . SER A 1 76 ? -22.904 -6.617 23.819 1.00 90.25 76 SER A N 1
ATOM 607 C CA . SER A 1 76 ? -22.229 -6.419 22.541 1.00 90.25 76 SER A CA 1
ATOM 608 C C . SER A 1 76 ? -21.579 -5.037 22.443 1.00 90.25 76 SER A C 1
ATOM 610 O O . SER A 1 76 ? -20.454 -4.942 21.956 1.00 90.25 76 SER A O 1
ATOM 612 N N . SER A 1 77 ? -22.244 -3.967 22.894 1.00 92.25 77 SER A N 1
ATOM 613 C CA . SER A 1 77 ? -21.671 -2.623 22.801 1.00 92.25 77 SER A CA 1
ATOM 614 C C . SER A 1 77 ? -20.440 -2.462 23.688 1.00 92.25 77 SER A C 1
ATOM 616 O O . SER A 1 77 ? -19.448 -1.899 23.237 1.00 92.25 77 SER A O 1
ATOM 618 N N . LEU A 1 78 ? -20.458 -3.020 24.901 1.00 90.75 78 LEU A N 1
ATOM 619 C CA . LEU A 1 78 ? -19.324 -2.986 25.824 1.00 90.75 78 LEU A CA 1
ATOM 620 C C . LEU A 1 78 ? -18.153 -3.857 25.343 1.00 90.75 78 LEU A C 1
ATOM 622 O O . LEU A 1 78 ? -17.007 -3.422 25.446 1.00 90.75 78 LEU A O 1
ATOM 626 N N . SER A 1 79 ? -18.425 -5.032 24.759 1.00 88.19 79 SER A N 1
ATOM 627 C CA . SER A 1 79 ? -17.381 -5.875 24.153 1.00 88.19 79 SER A CA 1
ATOM 628 C C . SER A 1 79 ? -16.663 -5.139 23.021 1.00 88.19 79 SER A C 1
ATOM 630 O O . SER A 1 79 ? -15.444 -4.973 23.057 1.00 88.19 79 SER A O 1
ATOM 632 N N . TYR A 1 80 ? -17.416 -4.616 22.045 1.00 91.88 80 TYR A N 1
ATOM 633 C CA . TYR A 1 80 ? -16.817 -3.913 20.908 1.00 91.88 80 TYR A CA 1
ATOM 634 C C . TYR A 1 80 ? -16.208 -2.566 21.295 1.00 91.88 80 TYR A C 1
ATOM 636 O O . TYR A 1 80 ? -15.217 -2.168 20.692 1.00 91.88 80 TYR A O 1
ATOM 644 N N . LEU A 1 81 ? -16.737 -1.882 22.314 1.00 92.56 81 LEU A N 1
ATOM 645 C CA . LEU A 1 81 ? -16.099 -0.699 22.892 1.00 92.56 81 LEU A CA 1
ATOM 646 C C . LEU A 1 81 ? -14.666 -1.023 23.331 1.00 92.56 81 LEU A C 1
ATOM 648 O O . LEU A 1 81 ? -13.735 -0.334 22.922 1.00 92.56 81 LEU A O 1
ATOM 652 N N . GLN A 1 82 ? -14.489 -2.092 24.112 1.00 88.81 82 GLN A N 1
ATOM 653 C CA . GLN A 1 82 ? -13.171 -2.508 24.593 1.00 88.81 82 GLN A CA 1
ATOM 654 C C . GLN A 1 82 ? -12.255 -2.959 23.450 1.00 88.81 82 GLN A C 1
ATOM 656 O O . GLN A 1 82 ? -11.094 -2.556 23.399 1.00 88.81 82 GLN A O 1
ATOM 661 N N . GLU A 1 83 ? -12.767 -3.727 22.486 1.00 88.44 83 GLU A N 1
ATOM 662 C CA . GLU A 1 83 ? -11.984 -4.130 21.309 1.00 88.44 83 GLU A CA 1
ATOM 663 C C . GLU A 1 83 ? -11.510 -2.927 20.478 1.00 88.44 83 GLU A C 1
ATOM 665 O O . GLU A 1 83 ? -10.339 -2.866 20.102 1.00 88.44 83 GLU A O 1
ATOM 670 N N . ILE A 1 84 ? -12.382 -1.942 20.230 1.00 91.50 84 ILE A N 1
ATOM 671 C CA . ILE A 1 84 ? -12.041 -0.726 19.477 1.00 91.50 84 ILE A CA 1
ATOM 672 C C . ILE A 1 84 ? -10.992 0.092 20.226 1.00 91.50 84 ILE A C 1
ATOM 674 O O . ILE A 1 84 ? -10.014 0.516 19.610 1.00 91.50 84 ILE A O 1
ATOM 678 N N . VAL A 1 85 ? -11.177 0.309 21.532 1.00 90.12 85 VAL A N 1
ATOM 679 C CA . VAL A 1 85 ? -10.228 1.064 22.364 1.00 90.12 85 VAL A CA 1
ATOM 680 C C . VAL A 1 85 ? -8.853 0.397 22.326 1.00 90.12 85 VAL A C 1
ATOM 682 O O . VAL A 1 85 ? -7.870 1.065 22.008 1.00 90.12 85 VAL A O 1
ATOM 685 N N . ASN A 1 86 ? -8.787 -0.921 22.535 1.00 86.69 86 ASN A N 1
ATOM 686 C CA . ASN A 1 86 ? -7.535 -1.679 22.504 1.00 86.69 86 ASN A CA 1
ATOM 687 C C . ASN A 1 86 ? -6.834 -1.589 21.143 1.00 86.69 86 ASN A C 1
ATOM 689 O O . ASN A 1 86 ? -5.641 -1.297 21.076 1.00 86.69 86 ASN A O 1
ATOM 693 N N . VAL A 1 87 ? -7.569 -1.795 20.046 1.00 87.88 87 VAL A N 1
ATOM 694 C CA . VAL A 1 87 ? -6.999 -1.704 18.695 1.00 87.88 87 VAL A CA 1
ATOM 695 C C . VAL A 1 87 ? -6.517 -0.285 18.392 1.00 87.88 87 VAL A C 1
ATOM 697 O O . VAL A 1 87 ? -5.420 -0.126 17.864 1.00 87.88 87 VAL A O 1
ATOM 700 N N . CYS A 1 88 ? -7.281 0.748 18.758 1.00 90.44 88 CYS A N 1
ATOM 701 C CA . CYS A 1 88 ? -6.874 2.136 18.540 1.00 90.44 88 CYS A CA 1
ATOM 702 C C . CYS A 1 88 ? -5.609 2.482 19.330 1.00 90.44 88 CYS A C 1
ATOM 704 O O . CYS A 1 88 ? -4.700 3.083 18.768 1.00 90.44 88 CYS A O 1
ATOM 706 N N . VAL A 1 89 ? -5.521 2.091 20.606 1.00 86.00 89 VAL A N 1
ATOM 707 C CA . VAL A 1 89 ? -4.321 2.318 21.429 1.00 86.00 89 VAL A CA 1
ATOM 708 C C . VAL A 1 89 ? -3.109 1.627 20.814 1.00 86.00 89 VAL A C 1
ATOM 710 O O . VAL A 1 89 ? -2.100 2.289 20.580 1.00 86.00 89 VAL A O 1
ATOM 713 N N . ASN A 1 90 ? -3.244 0.350 20.450 1.00 83.06 90 ASN A N 1
ATOM 714 C CA . ASN A 1 90 ? -2.166 -0.415 19.823 1.00 83.06 90 ASN A CA 1
ATOM 715 C C . ASN A 1 90 ? -1.694 0.228 18.511 1.00 83.06 90 ASN A C 1
ATOM 717 O O . ASN A 1 90 ? -0.495 0.348 18.280 1.00 83.06 90 ASN A O 1
ATOM 721 N N . LEU A 1 91 ? -2.617 0.684 17.657 1.00 85.56 91 LEU A N 1
ATOM 722 C CA . LEU A 1 91 ? -2.266 1.355 16.402 1.00 85.56 91 LEU A CA 1
ATOM 723 C C . LEU A 1 91 ? -1.619 2.727 16.642 1.00 85.56 91 LEU A C 1
ATOM 725 O O . LEU A 1 91 ? -0.691 3.091 15.926 1.00 85.56 91 LEU A O 1
ATOM 729 N N . MET A 1 92 ? -2.056 3.479 17.656 1.00 85.56 92 MET A N 1
ATOM 730 C CA . MET A 1 92 ? -1.441 4.764 18.014 1.00 85.56 92 MET A CA 1
ATOM 731 C C . MET A 1 92 ? -0.028 4.613 18.588 1.00 85.56 92 MET A C 1
ATOM 733 O O . MET A 1 92 ? 0.792 5.512 18.408 1.00 85.56 92 MET A O 1
ATOM 737 N N . GLU A 1 93 ? 0.247 3.527 19.313 1.00 81.25 93 GLU A N 1
ATOM 738 C CA . GLU A 1 93 ? 1.597 3.195 19.787 1.00 81.25 93 GLU A CA 1
ATOM 739 C C . GLU A 1 93 ? 2.485 2.711 18.642 1.00 81.25 93 GLU A C 1
ATOM 741 O O . GLU A 1 93 ? 3.627 3.148 18.526 1.00 81.25 93 GLU A O 1
ATOM 746 N N . HIS A 1 94 ? 1.937 1.861 17.771 1.00 80.25 94 HIS A N 1
ATOM 747 C CA . HIS A 1 94 ? 2.637 1.334 16.603 1.00 80.25 94 HIS A CA 1
ATOM 748 C C . HIS A 1 94 ? 3.053 2.443 15.627 1.00 80.25 94 HIS A C 1
ATOM 750 O O . HIS A 1 94 ? 4.198 2.482 15.190 1.00 80.25 94 HIS A O 1
ATOM 756 N N . PHE A 1 95 ? 2.154 3.388 15.344 1.00 82.19 95 PHE A N 1
ATOM 757 C CA . PHE A 1 95 ? 2.394 4.530 14.454 1.00 82.19 95 PHE A CA 1
ATOM 758 C C . PHE A 1 95 ? 2.882 5.776 15.212 1.00 82.19 95 PHE A C 1
ATOM 760 O O . PHE A 1 95 ? 2.326 6.873 15.079 1.00 82.19 95 PHE A O 1
ATOM 767 N N . SER A 1 96 ? 3.898 5.598 16.060 1.00 83.31 96 SER A N 1
ATOM 768 C CA . SER A 1 96 ? 4.423 6.639 16.958 1.00 83.31 96 SER A CA 1
ATOM 769 C C . SER A 1 96 ? 4.894 7.922 16.250 1.00 83.31 96 SER A C 1
ATOM 771 O O . SER A 1 96 ? 4.857 9.005 16.842 1.00 83.31 96 SER A O 1
ATOM 773 N N . GLU A 1 97 ? 5.252 7.838 14.968 1.00 82.00 97 GLU A N 1
ATOM 774 C CA . GLU A 1 97 ? 5.643 8.964 14.119 1.00 82.00 97 GLU A CA 1
ATOM 775 C C . GLU A 1 97 ? 4.512 9.989 13.914 1.00 82.00 97 GLU A C 1
ATOM 777 O O . GLU A 1 97 ? 4.776 11.164 13.669 1.00 82.00 97 GLU A O 1
ATOM 782 N N . TYR A 1 98 ? 3.252 9.581 14.109 1.00 87.44 98 TYR A N 1
ATOM 783 C CA . TYR A 1 98 ? 2.073 10.454 14.066 1.00 87.44 98 TYR A CA 1
ATOM 784 C C . TYR A 1 98 ? 1.550 10.821 15.464 1.00 87.44 98 TYR A C 1
ATOM 786 O O . TYR A 1 98 ? 0.414 11.277 15.601 1.00 87.44 98 TYR A O 1
ATOM 794 N N . SER A 1 99 ? 2.358 10.652 16.515 1.00 82.62 99 SER A N 1
ATOM 795 C CA . SER A 1 99 ? 1.967 10.880 17.918 1.00 82.62 99 SER A CA 1
ATOM 796 C C . SER A 1 99 ? 1.213 12.193 18.163 1.00 82.62 99 SER A C 1
ATOM 798 O O . SER A 1 99 ? 0.201 12.176 18.864 1.00 82.62 99 SER A O 1
ATOM 800 N N . ASN A 1 100 ? 1.635 13.297 17.536 1.00 85.12 100 ASN A N 1
ATOM 801 C CA . ASN A 1 100 ? 0.974 14.605 17.639 1.00 85.12 100 ASN A CA 1
ATOM 802 C C . ASN A 1 100 ? -0.483 14.592 17.145 1.00 85.12 100 ASN A C 1
ATOM 804 O O . ASN A 1 100 ? -1.349 15.205 17.767 1.00 85.12 100 ASN A O 1
ATOM 808 N N . MET A 1 101 ? -0.776 13.860 16.065 1.00 90.31 101 MET A N 1
ATOM 809 C CA . MET A 1 101 ? -2.136 13.712 15.528 1.00 90.31 101 MET A CA 1
ATOM 810 C C . MET A 1 101 ? -3.043 12.952 16.504 1.00 90.31 101 MET A C 1
ATOM 812 O O . MET A 1 101 ? -4.249 13.188 16.564 1.00 90.31 101 MET A O 1
ATOM 816 N N . TYR A 1 102 ? -2.466 12.045 17.290 1.00 90.88 102 TYR A N 1
ATOM 817 C CA . TYR A 1 102 ? -3.209 11.147 18.166 1.00 90.88 102 TYR A CA 1
ATOM 818 C C . TYR A 1 102 ? -3.511 11.727 19.547 1.00 90.88 102 TYR A C 1
ATOM 820 O O . TYR A 1 102 ? -4.303 11.136 20.274 1.00 90.88 102 TYR A O 1
ATOM 828 N N . ILE A 1 103 ? -2.936 12.875 19.923 1.00 86.12 103 ILE A N 1
ATOM 829 C CA . ILE A 1 103 ? -3.112 13.475 21.259 1.00 86.12 103 ILE A CA 1
ATOM 830 C C . ILE A 1 103 ? -4.597 13.667 21.597 1.00 86.12 103 ILE A C 1
ATOM 832 O O . ILE A 1 103 ? -5.047 13.257 22.668 1.00 86.12 103 ILE A O 1
ATOM 836 N N . GLY A 1 104 ? -5.371 14.242 20.670 1.00 87.44 104 GLY A N 1
ATOM 837 C CA . GLY A 1 104 ? -6.805 14.469 20.870 1.00 87.44 104 GLY A CA 1
ATOM 838 C C . GLY A 1 104 ? -7.585 13.164 21.025 1.00 87.44 104 GLY A C 1
ATOM 839 O O . GLY A 1 104 ? -8.403 13.035 21.932 1.00 87.44 104 GLY A O 1
ATOM 840 N N . LEU A 1 105 ? -7.276 12.167 20.190 1.00 91.19 105 LEU A N 1
ATOM 841 C CA . LEU A 1 105 ? -7.924 10.861 20.254 1.00 91.19 105 LEU A CA 1
ATOM 842 C C . LEU A 1 105 ? -7.580 10.113 21.550 1.00 91.19 105 LEU A C 1
ATOM 844 O O . LEU A 1 105 ? -8.474 9.566 22.186 1.00 91.19 105 LEU A O 1
ATOM 848 N N . LYS A 1 106 ? -6.312 10.128 21.983 1.00 88.50 106 LYS A N 1
ATOM 849 C CA . LYS A 1 106 ? -5.875 9.508 23.246 1.00 88.50 106 LYS A CA 1
ATOM 850 C C . LYS A 1 106 ? -6.651 10.058 24.439 1.00 88.50 106 LYS A C 1
ATOM 852 O O . LYS A 1 106 ? -7.142 9.274 25.243 1.00 88.50 106 LYS A O 1
ATOM 857 N N . LYS A 1 107 ? -6.818 11.382 24.507 1.00 89.00 107 LYS A N 1
ATOM 858 C CA . LYS A 1 107 ? -7.588 12.045 25.568 1.00 89.00 107 LYS A CA 1
ATOM 859 C C . LYS A 1 107 ? -9.062 11.626 25.571 1.00 89.00 107 LYS A C 1
ATOM 861 O O . LYS A 1 107 ? -9.641 11.421 26.629 1.00 89.00 107 LYS A O 1
ATOM 866 N N . GLU A 1 108 ? -9.675 11.482 24.398 1.00 90.38 108 GLU A N 1
ATOM 867 C CA . GLU A 1 108 ? -11.071 11.032 24.292 1.00 90.38 108 GLU A CA 1
ATOM 868 C C . GLU A 1 108 ? -11.245 9.546 24.643 1.00 90.38 108 GLU A C 1
ATOM 870 O O . GLU A 1 108 ? -12.316 9.160 25.105 1.00 90.38 108 GLU A O 1
ATOM 875 N N . LEU A 1 109 ? -10.222 8.711 24.426 1.00 91.06 109 LEU A N 1
ATOM 876 C CA . LEU A 1 109 ? -10.268 7.276 24.724 1.00 91.06 109 LEU A CA 1
ATOM 877 C C . LEU A 1 109 ? -9.902 6.930 26.174 1.00 91.06 109 LEU A C 1
ATOM 879 O O . LEU A 1 109 ? -10.289 5.865 26.652 1.00 91.06 109 LEU A O 1
ATOM 883 N N . GLU A 1 110 ? -9.207 7.827 26.874 1.00 88.19 110 GLU A N 1
ATOM 884 C CA . GLU A 1 110 ? -8.749 7.661 28.259 1.00 88.19 110 GLU A CA 1
ATOM 885 C C . GLU A 1 110 ? -9.828 7.141 29.234 1.00 88.19 110 GLU A C 1
ATOM 887 O O . GLU A 1 110 ? -9.534 6.199 29.971 1.00 88.19 110 GLU A O 1
ATOM 892 N N . PRO A 1 111 ? -11.090 7.628 29.213 1.00 88.88 111 PRO A N 1
ATOM 893 C CA . PRO A 1 111 ? -12.130 7.167 30.140 1.00 88.88 111 PRO A CA 1
ATOM 894 C C . PRO A 1 111 ? -12.557 5.706 29.953 1.00 88.88 111 PRO A C 1
ATOM 896 O O . PRO A 1 111 ? -13.209 5.142 30.829 1.00 88.88 111 PRO A O 1
ATOM 899 N N . TYR A 1 112 ? -12.251 5.110 28.800 1.00 87.62 112 TYR A N 1
ATOM 900 C CA . TYR A 1 112 ? -12.677 3.756 28.437 1.00 87.62 112 TYR A CA 1
ATOM 901 C C . TYR A 1 112 ? -11.556 2.724 28.581 1.00 87.62 112 TYR A C 1
ATOM 903 O O . TYR A 1 112 ? -11.792 1.535 28.350 1.00 87.62 112 TYR A O 1
ATOM 911 N N . LEU A 1 113 ? -10.349 3.167 28.949 1.00 79.88 113 LEU A N 1
ATOM 912 C CA . LEU A 1 113 ? -9.222 2.282 29.202 1.00 79.88 113 LEU A CA 1
ATOM 913 C C . LEU A 1 113 ? -9.502 1.412 30.437 1.00 79.88 113 LEU A C 1
ATOM 915 O O . LEU A 1 113 ? -9.992 1.920 31.449 1.00 79.88 113 LEU A O 1
ATOM 919 N N . PRO A 1 114 ? -9.173 0.111 30.400 1.00 67.12 114 PRO A N 1
ATOM 920 C CA . PRO A 1 114 ? -9.304 -0.734 31.575 1.00 67.12 114 PRO A CA 1
ATOM 921 C C . PRO A 1 114 ? -8.388 -0.231 32.701 1.00 67.12 114 PRO A C 1
ATOM 923 O O . PRO A 1 114 ? -7.183 -0.037 32.520 1.00 67.12 114 PRO A O 1
ATOM 926 N N . ALA A 1 115 ? -8.969 -0.024 33.886 1.00 53.78 115 ALA A N 1
ATOM 927 C CA . ALA A 1 115 ? -8.223 0.285 35.096 1.00 53.78 115 ALA A CA 1
ATOM 928 C C . ALA A 1 115 ? -7.388 -0.945 35.480 1.00 53.78 115 ALA A C 1
ATOM 930 O O . ALA A 1 115 ? -7.951 -2.006 35.729 1.00 53.78 115 ALA A O 1
ATOM 931 N N . SER A 1 116 ? -6.064 -0.779 35.554 1.00 43.91 116 SER A N 1
ATOM 932 C CA . SER A 1 116 ? -5.014 -1.765 35.877 1.00 43.91 116 SER A CA 1
ATOM 933 C C . SER A 1 116 ? -4.399 -2.556 34.699 1.00 43.91 116 SER A C 1
ATOM 935 O O . SER A 1 116 ? -5.026 -3.361 34.022 1.00 43.91 116 SER A O 1
ATOM 937 N N . ASN A 1 117 ? -3.091 -2.329 34.511 1.00 43.91 117 ASN A N 1
ATOM 938 C CA . ASN A 1 117 ? -2.120 -3.204 33.838 1.00 43.91 117 ASN A CA 1
ATOM 939 C C . ASN A 1 117 ? -2.247 -3.460 32.321 1.00 43.91 117 ASN A C 1
ATOM 941 O O . ASN A 1 117 ? -1.813 -4.514 31.856 1.00 43.91 117 ASN A O 1
ATOM 945 N N . TYR A 1 118 ? -2.681 -2.485 31.509 1.00 45.81 118 TYR A N 1
ATOM 946 C CA . TYR A 1 118 ? -2.617 -2.627 30.037 1.00 45.81 118 TYR A CA 1
ATOM 947 C C . TYR A 1 118 ? -1.195 -2.916 29.513 1.00 45.81 118 TYR A C 1
ATOM 949 O O . TYR A 1 118 ? -1.037 -3.548 28.476 1.00 45.81 118 TYR A O 1
ATOM 957 N N . LYS A 1 119 ? -0.146 -2.530 30.253 1.00 41.75 119 LYS A N 1
ATOM 958 C CA . LYS A 1 119 ? 1.247 -2.818 29.879 1.00 41.75 119 LYS A CA 1
ATOM 959 C C . LYS A 1 119 ? 1.622 -4.306 29.929 1.00 41.75 119 LYS A C 1
ATOM 961 O O . LYS A 1 119 ? 2.643 -4.665 29.354 1.00 41.75 119 LYS A O 1
ATOM 966 N N . GLN A 1 120 ? 0.851 -5.170 30.599 1.00 40.28 120 GLN A N 1
ATOM 967 C CA . GLN A 1 120 ? 1.256 -6.563 30.847 1.00 40.28 120 GLN A CA 1
ATOM 968 C C . GLN A 1 120 ? 0.525 -7.605 29.985 1.00 40.28 120 GLN A C 1
ATOM 970 O O . GLN A 1 120 ? 0.981 -8.740 29.895 1.00 40.28 120 GLN A O 1
ATOM 975 N N . THR A 1 121 ? -0.538 -7.224 29.270 1.00 38.50 121 THR A N 1
ATOM 976 C CA . THR A 1 121 ? -1.238 -8.096 28.302 1.00 38.50 121 THR A CA 1
ATOM 977 C C . THR A 1 121 ? -0.828 -7.855 26.843 1.00 38.50 121 THR A C 1
ATOM 979 O O . THR A 1 121 ? -1.320 -8.538 25.947 1.00 38.50 121 THR A O 1
ATOM 982 N N . VAL A 1 122 ? 0.084 -6.907 26.594 1.00 43.28 122 VAL A N 1
ATOM 983 C CA . VAL A 1 122 ? 0.501 -6.475 25.242 1.00 43.28 122 VAL A CA 1
ATOM 984 C C . VAL A 1 122 ? 1.700 -7.270 24.695 1.00 43.28 122 VAL A C 1
ATOM 986 O O . VAL A 1 122 ? 1.961 -7.254 23.496 1.00 43.28 122 VAL A O 1
ATOM 989 N N . SER A 1 123 ? 2.339 -8.104 25.519 1.00 39.62 123 SER A N 1
ATOM 990 C CA . SER A 1 123 ? 3.253 -9.156 25.056 1.00 39.62 123 SER A CA 1
ATOM 991 C C . SER A 1 123 ? 2.540 -10.506 25.110 1.00 39.62 123 SER A C 1
ATOM 993 O O . SER A 1 123 ? 2.565 -11.159 26.147 1.00 39.62 123 SER A O 1
ATOM 995 N N . GLY A 1 124 ? 1.894 -10.944 24.023 1.00 35.72 124 GLY A N 1
ATOM 996 C CA . GLY A 1 124 ? 1.526 -12.368 23.918 1.00 35.72 124 GLY A CA 1
ATOM 997 C C . GLY A 1 124 ? 0.181 -12.759 23.313 1.00 35.72 124 GLY A C 1
ATOM 998 O O . GLY A 1 124 ? -0.267 -13.873 23.559 1.00 35.72 124 GLY A O 1
ATOM 999 N N . ARG A 1 125 ? -0.460 -11.925 22.485 1.00 33.59 125 ARG A N 1
ATOM 1000 C CA . ARG A 1 125 ? -1.386 -12.438 21.450 1.00 33.59 125 ARG A CA 1
ATOM 1001 C C . ARG A 1 125 ? -1.131 -11.796 20.090 1.00 33.59 125 ARG A C 1
ATOM 1003 O O . ARG A 1 125 ? -2.047 -11.350 19.406 1.00 33.59 125 ARG A O 1
ATOM 1010 N N . SER A 1 126 ? 0.134 -11.810 19.672 1.00 35.72 126 SER A N 1
ATOM 1011 C CA . SER A 1 126 ? 0.413 -11.974 18.249 1.00 35.72 126 SER A CA 1
ATOM 1012 C C . SER A 1 126 ? 0.078 -13.427 17.924 1.00 35.72 126 SER A C 1
ATOM 1014 O O . SER A 1 126 ? 0.778 -14.332 18.361 1.00 35.72 126 SER A O 1
ATOM 1016 N N . TRP A 1 127 ? -1.001 -13.680 17.184 1.00 39.72 127 TRP A N 1
ATOM 1017 C CA . TRP A 1 127 ? -1.343 -15.028 16.698 1.00 39.72 127 TRP A CA 1
ATOM 1018 C C . TRP A 1 127 ? -0.357 -15.543 15.623 1.00 39.72 127 TRP A C 1
ATOM 1020 O O . TRP A 1 127 ? -0.659 -16.485 14.898 1.00 39.72 127 TRP A O 1
ATOM 1030 N N . LEU A 1 128 ? 0.823 -14.921 15.525 1.00 38.78 128 LEU A N 1
ATOM 1031 C CA . LEU A 1 128 ? 1.993 -15.365 14.776 1.00 38.78 128 LEU A CA 1
ATOM 1032 C C . LEU A 1 128 ? 3.018 -16.048 15.700 1.00 38.78 128 LEU A C 1
ATOM 1034 O O . LEU A 1 128 ? 4.214 -16.000 15.418 1.00 38.78 128 LEU A O 1
ATOM 1038 N N . ASP A 1 129 ? 2.581 -16.687 16.793 1.00 35.41 129 ASP A N 1
ATOM 1039 C CA . ASP A 1 129 ? 3.424 -17.682 17.460 1.00 35.41 129 ASP A CA 1
ATOM 1040 C C . ASP A 1 129 ? 3.437 -18.957 16.608 1.00 35.41 129 ASP A C 1
ATOM 1042 O O . ASP A 1 129 ? 2.617 -19.868 16.717 1.00 35.41 129 ASP A O 1
ATOM 1046 N N . GLY A 1 130 ? 4.323 -18.897 15.625 1.00 31.75 130 GLY A N 1
ATOM 1047 C CA . GLY A 1 130 ? 4.588 -19.894 14.610 1.00 31.75 130 GLY A CA 1
ATOM 1048 C C . GLY A 1 130 ? 5.932 -19.572 13.973 1.00 31.75 130 GLY A C 1
ATOM 1049 O O . GLY A 1 130 ? 6.017 -19.382 12.767 1.00 31.75 130 GLY A O 1
ATOM 1050 N N . ASN A 1 131 ? 6.964 -19.470 14.817 1.00 39.50 131 ASN A N 1
ATOM 1051 C CA . ASN A 1 131 ? 8.378 -19.528 14.452 1.00 39.50 131 ASN A CA 1
ATOM 1052 C C . ASN A 1 131 ? 8.847 -18.514 13.387 1.00 39.50 131 ASN A C 1
ATOM 1054 O O . ASN A 1 131 ? 9.045 -18.860 12.225 1.00 39.50 131 ASN A O 1
ATOM 1058 N N . SER A 1 132 ? 9.130 -17.272 13.789 1.00 33.34 132 SER A N 1
ATOM 1059 C CA . SER A 1 132 ? 10.153 -16.440 13.131 1.00 33.34 132 SER A CA 1
ATOM 1060 C C . SER A 1 132 ? 10.622 -15.333 14.072 1.00 33.34 132 SER A C 1
ATOM 1062 O O . SER A 1 132 ? 9.946 -14.337 14.305 1.00 33.34 132 SER A O 1
ATOM 1064 N N . SER A 1 133 ? 11.811 -15.548 14.619 1.00 32.09 133 SER A N 1
ATOM 1065 C CA . SER A 1 133 ? 12.682 -14.570 15.264 1.00 32.09 133 SER A CA 1
ATOM 1066 C C . SER A 1 133 ? 12.672 -13.191 14.585 1.00 32.09 133 SER A C 1
ATOM 1068 O O . SER A 1 133 ? 12.897 -13.105 13.381 1.00 32.09 133 SER A O 1
ATOM 1070 N N . LEU A 1 134 ? 12.472 -12.142 15.396 1.00 40.66 134 LEU A N 1
ATOM 1071 C CA . LEU A 1 134 ? 12.900 -10.744 15.209 1.00 40.66 134 LEU A CA 1
ATOM 1072 C C . LEU A 1 134 ? 13.053 -10.290 13.743 1.00 40.66 134 LEU A C 1
ATOM 1074 O O . LEU A 1 134 ? 14.156 -10.256 13.200 1.00 40.66 134 LEU A O 1
ATOM 1078 N N . THR A 1 135 ? 11.952 -9.908 13.096 1.00 35.22 135 THR A N 1
ATOM 1079 C CA . THR A 1 135 ? 11.975 -9.398 11.717 1.00 35.22 135 THR A CA 1
ATOM 1080 C C . THR A 1 135 ? 12.035 -7.863 11.706 1.00 35.22 135 THR A C 1
ATOM 1082 O O . THR A 1 135 ? 11.151 -7.231 12.288 1.00 35.22 135 THR A O 1
ATOM 1085 N N . PRO A 1 136 ? 13.029 -7.236 11.046 1.00 34.28 136 PRO A N 1
ATOM 1086 C CA . PRO A 1 136 ? 13.099 -5.786 10.884 1.00 34.28 136 PRO A CA 1
ATOM 1087 C C . PRO A 1 136 ? 11.856 -5.223 10.179 1.00 34.28 136 PRO A C 1
ATOM 1089 O O . PRO A 1 136 ? 11.319 -5.830 9.256 1.00 34.28 136 PRO A O 1
ATOM 1092 N N . ILE A 1 137 ? 11.463 -4.020 10.593 1.00 42.06 137 ILE A N 1
ATOM 1093 C CA . ILE A 1 137 ? 10.224 -3.263 10.311 1.00 42.06 137 ILE A CA 1
ATOM 1094 C C . ILE A 1 137 ? 9.912 -3.018 8.807 1.00 42.06 137 ILE A C 1
ATOM 1096 O O . ILE A 1 137 ? 8.850 -2.512 8.459 1.00 42.06 137 ILE A O 1
ATOM 1100 N N . TYR A 1 138 ? 10.764 -3.443 7.872 1.00 39.50 138 TYR A N 1
ATOM 1101 C CA . TYR A 1 138 ? 10.656 -3.125 6.439 1.00 39.50 138 TYR A CA 1
ATOM 1102 C C . TYR A 1 138 ? 9.740 -4.046 5.608 1.00 39.50 138 TYR A C 1
ATOM 1104 O O . TYR A 1 138 ? 9.696 -3.920 4.386 1.00 39.50 138 TYR A O 1
ATOM 1112 N N . ALA A 1 139 ? 9.010 -4.972 6.233 1.00 44.81 139 ALA A N 1
ATOM 1113 C CA . ALA A 1 139 ? 8.457 -6.135 5.536 1.00 44.81 139 ALA A CA 1
ATOM 1114 C C . ALA A 1 139 ? 6.944 -6.390 5.680 1.00 44.81 139 ALA A C 1
ATOM 1116 O O . ALA A 1 139 ? 6.478 -7.509 5.474 1.00 44.81 139 ALA A O 1
ATOM 1117 N N . SER A 1 140 ? 6.147 -5.384 6.027 1.00 49.56 140 SER A N 1
ATOM 1118 C CA . SER A 1 140 ? 4.712 -5.580 6.292 1.00 49.56 140 SER A CA 1
ATOM 1119 C C . SER A 1 140 ? 3.787 -5.158 5.139 1.00 49.56 140 SER A C 1
ATOM 1121 O O . SER A 1 140 ? 2.579 -5.371 5.210 1.00 49.56 140 SER A O 1
ATOM 1123 N N . SER A 1 141 ? 4.320 -4.610 4.038 1.00 53.72 141 SER A N 1
ATOM 1124 C CA . SER A 1 141 ? 3.525 -4.234 2.853 1.00 53.72 141 SER A CA 1
ATOM 1125 C C . SER A 1 141 ? 3.088 -5.427 1.991 1.00 53.72 141 SER A C 1
ATOM 1127 O O . SER A 1 141 ? 2.320 -5.246 1.049 1.00 53.72 141 SER A O 1
ATOM 1129 N N . GLY A 1 142 ? 3.597 -6.634 2.270 1.00 62.84 142 GLY A N 1
ATOM 1130 C CA . GLY A 1 142 ? 3.434 -7.799 1.395 1.00 62.84 142 GLY A CA 1
ATOM 1131 C C . GLY A 1 142 ? 4.188 -7.675 0.064 1.00 62.84 142 GLY A C 1
ATOM 1132 O O . GLY A 1 142 ? 3.999 -8.513 -0.811 1.00 62.84 142 GLY A O 1
ATOM 1133 N N . LYS A 1 143 ? 5.029 -6.641 -0.099 1.00 71.81 143 LYS A N 1
ATOM 1134 C CA . LYS A 1 143 ? 5.822 -6.392 -1.307 1.00 71.81 143 LYS A CA 1
ATOM 1135 C C . LYS A 1 143 ? 7.282 -6.749 -1.084 1.00 71.81 143 LYS A C 1
ATOM 1137 O O . LYS A 1 143 ? 7.829 -6.547 -0.003 1.00 71.81 143 LYS A O 1
ATOM 1142 N N . VAL A 1 144 ? 7.913 -7.239 -2.142 1.00 82.69 144 VAL A N 1
ATOM 1143 C CA . VAL A 1 144 ? 9.309 -7.671 -2.136 1.00 82.69 144 VAL A CA 1
ATOM 1144 C C . VAL A 1 144 ? 10.209 -6.519 -2.589 1.00 82.69 144 VAL A C 1
ATOM 1146 O O . VAL A 1 144 ? 9.997 -5.928 -3.648 1.00 82.69 144 VAL A O 1
ATOM 1149 N N . GLY A 1 145 ? 11.226 -6.188 -1.796 1.00 87.19 145 GLY A N 1
ATOM 1150 C CA . GLY A 1 145 ? 12.241 -5.192 -2.143 1.00 87.19 145 GLY A CA 1
ATOM 1151 C C . GLY A 1 145 ? 13.282 -5.705 -3.146 1.00 87.19 145 GLY A C 1
ATOM 1152 O O . GLY A 1 145 ? 13.379 -6.900 -3.428 1.00 87.19 145 GLY A O 1
ATOM 1153 N N . LEU A 1 146 ? 14.120 -4.801 -3.659 1.00 90.31 146 LEU A N 1
ATOM 1154 C CA . LEU A 1 146 ? 15.298 -5.160 -4.458 1.00 90.31 146 LEU A CA 1
ATOM 1155 C C . LEU A 1 146 ? 16.573 -4.738 -3.731 1.00 90.31 146 LEU A C 1
ATOM 1157 O O . LEU A 1 146 ? 16.713 -3.581 -3.336 1.00 90.31 146 LEU A O 1
ATOM 1161 N N . ASN A 1 147 ? 17.505 -5.676 -3.565 1.00 84.69 147 ASN A N 1
ATOM 1162 C CA . ASN A 1 147 ? 18.800 -5.411 -2.948 1.00 84.69 147 ASN A CA 1
ATOM 1163 C C . ASN A 1 147 ? 19.603 -4.443 -3.819 1.00 84.69 147 ASN A C 1
ATOM 1165 O O . ASN A 1 147 ? 19.663 -4.593 -5.040 1.00 84.69 147 ASN A O 1
ATOM 1169 N N . ASN A 1 148 ? 20.234 -3.453 -3.191 1.00 83.56 148 ASN A N 1
ATOM 1170 C CA . ASN A 1 148 ? 21.208 -2.603 -3.863 1.00 83.56 148 ASN A CA 1
ATOM 1171 C C . ASN A 1 148 ? 22.520 -3.387 -4.004 1.00 83.56 148 ASN A C 1
ATOM 1173 O O . ASN A 1 148 ? 23.113 -3.777 -3.001 1.00 83.56 148 ASN A O 1
ATOM 1177 N N . LEU A 1 149 ? 22.958 -3.634 -5.237 1.00 80.31 149 LEU A N 1
ATOM 1178 C CA . LEU A 1 149 ? 24.122 -4.470 -5.558 1.00 80.31 149 LEU A CA 1
ATOM 1179 C C . LEU A 1 149 ? 25.405 -3.640 -5.728 1.00 80.31 149 LEU A C 1
ATOM 1181 O O . LEU A 1 149 ? 26.337 -4.060 -6.406 1.00 80.31 149 LEU A O 1
ATOM 1185 N N . GLY A 1 150 ? 25.434 -2.453 -5.115 1.00 75.75 150 GLY A N 1
ATOM 1186 C CA . GLY A 1 150 ? 26.484 -1.453 -5.279 1.00 75.75 150 GLY A CA 1
ATOM 1187 C C . GLY A 1 150 ? 26.068 -0.400 -6.300 1.00 75.75 150 GLY A C 1
ATOM 1188 O O . GLY A 1 150 ? 26.232 -0.592 -7.501 1.00 75.75 150 GLY A O 1
ATOM 1189 N N . ASN A 1 151 ? 25.529 0.721 -5.812 1.00 82.12 151 ASN A N 1
ATOM 1190 C CA . ASN A 1 151 ? 25.089 1.856 -6.631 1.00 82.12 151 ASN A CA 1
ATOM 1191 C C . ASN A 1 151 ? 24.032 1.526 -7.707 1.00 82.12 151 ASN A C 1
ATOM 1193 O O . ASN A 1 151 ? 23.890 2.247 -8.687 1.00 82.12 151 ASN A O 1
ATOM 1197 N N . THR A 1 152 ? 23.220 0.485 -7.501 1.00 87.62 152 THR A N 1
ATOM 1198 C CA . THR A 1 152 ? 22.182 0.043 -8.452 1.00 87.62 152 THR A CA 1
ATOM 1199 C C . THR A 1 152 ? 20.778 0.556 -8.117 1.00 87.62 152 THR A C 1
ATOM 1201 O O . THR A 1 152 ? 19.783 0.013 -8.600 1.00 87.62 152 THR A O 1
ATOM 1204 N N . CYS A 1 153 ? 20.656 1.581 -7.268 1.00 89.31 153 CYS A N 1
ATOM 1205 C CA . CYS A 1 153 ? 19.359 2.134 -6.866 1.00 89.31 153 CYS A CA 1
ATOM 1206 C C . CYS A 1 153 ? 18.563 2.704 -8.051 1.00 89.31 153 CYS A C 1
ATOM 1208 O O . CYS A 1 153 ? 17.344 2.555 -8.062 1.00 89.31 153 CYS A O 1
ATOM 1210 N N . TYR A 1 154 ? 19.245 3.265 -9.055 1.00 92.75 154 TYR A N 1
ATOM 1211 C CA . TYR A 1 154 ? 18.638 3.780 -10.287 1.00 92.75 154 TYR A CA 1
ATOM 1212 C C . TYR A 1 154 ? 17.896 2.688 -11.076 1.00 92.75 154 TYR A C 1
ATOM 1214 O O . TYR A 1 154 ? 16.801 2.913 -11.578 1.00 92.75 154 TYR A O 1
ATOM 1222 N N . MET A 1 155 ? 18.460 1.478 -11.143 1.00 94.44 155 MET A N 1
ATOM 1223 C CA . MET A 1 155 ? 17.827 0.330 -11.792 1.00 94.44 155 MET A CA 1
ATOM 1224 C C . MET A 1 155 ? 16.688 -0.208 -10.925 1.00 94.44 155 MET A C 1
ATOM 1226 O O . MET A 1 155 ? 15.597 -0.488 -11.420 1.00 94.44 155 MET A O 1
ATOM 1230 N N . ASN A 1 156 ? 16.930 -0.354 -9.618 1.00 94.75 156 ASN A N 1
ATOM 1231 C CA . ASN A 1 156 ? 15.942 -0.911 -8.697 1.00 94.75 156 ASN A CA 1
ATOM 1232 C C . ASN A 1 156 ? 14.658 -0.067 -8.653 1.00 94.75 156 ASN A C 1
ATOM 1234 O O . ASN A 1 156 ? 13.567 -0.639 -8.633 1.00 94.75 156 ASN A O 1
ATOM 1238 N N . SER A 1 157 ? 14.771 1.267 -8.660 1.00 93.31 157 SER A N 1
ATOM 1239 C CA . SER A 1 157 ? 13.613 2.170 -8.679 1.00 93.31 157 SER A CA 1
ATOM 1240 C C . SER A 1 157 ? 12.798 2.026 -9.966 1.00 93.31 157 SER A C 1
ATOM 1242 O O . SER A 1 157 ? 11.574 1.924 -9.897 1.00 93.31 157 SER A O 1
ATOM 1244 N N . VAL A 1 158 ? 13.462 1.917 -11.122 1.00 97.12 158 VAL A N 1
ATOM 1245 C CA . VAL A 1 158 ? 12.813 1.698 -12.424 1.00 97.12 158 VAL A CA 1
ATOM 1246 C C . VAL A 1 158 ? 12.089 0.354 -12.479 1.00 97.12 158 VAL A C 1
ATOM 1248 O O . VAL A 1 158 ? 10.917 0.305 -12.849 1.00 97.12 158 VAL A O 1
ATOM 1251 N N . LEU A 1 159 ? 12.740 -0.735 -12.062 1.00 96.00 159 LEU A N 1
ATOM 1252 C CA . LEU A 1 159 ? 12.131 -2.070 -12.067 1.00 96.00 159 LEU A CA 1
ATOM 1253 C C . LEU A 1 159 ? 10.892 -2.138 -11.162 1.00 96.00 159 LEU A C 1
ATOM 1255 O O . LEU A 1 159 ? 9.879 -2.719 -11.552 1.00 96.00 159 LEU A O 1
ATOM 1259 N N . GLN A 1 160 ? 10.944 -1.509 -9.983 1.00 95.06 160 GLN A N 1
ATOM 1260 C CA . GLN A 1 160 ? 9.793 -1.412 -9.080 1.00 95.06 160 GLN A CA 1
ATOM 1261 C C . GLN A 1 160 ? 8.667 -0.551 -9.677 1.00 95.06 160 GLN A C 1
ATOM 1263 O O . GLN A 1 160 ? 7.500 -0.931 -9.591 1.00 95.06 160 GLN A O 1
ATOM 1268 N N . ALA A 1 161 ? 8.986 0.569 -10.336 1.00 95.62 161 ALA A N 1
ATOM 1269 C CA . ALA A 1 161 ? 7.991 1.421 -10.993 1.00 95.62 161 ALA A CA 1
ATOM 1270 C C . ALA A 1 161 ? 7.275 0.706 -12.156 1.00 95.62 161 ALA A C 1
ATOM 1272 O O . ALA A 1 161 ? 6.047 0.762 -12.272 1.00 95.62 161 ALA A O 1
ATOM 1273 N N . LEU A 1 162 ? 8.025 -0.030 -12.981 1.00 96.00 162 LEU A N 1
ATOM 1274 C CA . LEU A 1 162 ? 7.467 -0.848 -14.061 1.00 96.00 162 LEU A CA 1
ATOM 1275 C C . LEU A 1 162 ? 6.594 -1.984 -13.513 1.00 96.00 162 LEU A C 1
ATOM 1277 O O . LEU A 1 162 ? 5.488 -2.196 -14.008 1.00 96.00 162 LEU A O 1
ATOM 1281 N N . PHE A 1 163 ? 7.030 -2.663 -12.448 1.00 95.31 163 PHE A N 1
ATOM 1282 C CA . PHE A 1 163 ? 6.230 -3.697 -11.781 1.00 95.31 163 PHE A CA 1
ATOM 1283 C C . PHE A 1 163 ? 4.910 -3.148 -11.213 1.00 95.31 163 PHE A C 1
ATOM 1285 O O . PHE A 1 163 ? 3.863 -3.789 -11.313 1.00 95.31 163 PHE A O 1
ATOM 1292 N N . MET A 1 164 ? 4.930 -1.942 -10.643 1.00 90.94 164 MET A N 1
ATOM 1293 C CA . MET A 1 164 ? 3.730 -1.291 -10.107 1.00 90.94 164 MET A CA 1
ATOM 1294 C C . MET A 1 164 ? 2.761 -0.813 -11.203 1.00 90.94 164 MET A C 1
ATOM 1296 O O . MET A 1 164 ? 1.588 -0.548 -10.922 1.00 90.94 164 MET A O 1
ATOM 1300 N N . THR A 1 165 ? 3.202 -0.765 -12.460 1.00 92.06 165 THR A N 1
ATOM 1301 C CA . THR A 1 165 ? 2.369 -0.423 -13.615 1.00 92.06 165 THR A CA 1
ATOM 1302 C C . THR A 1 165 ? 1.572 -1.655 -14.061 1.00 92.06 165 THR A C 1
ATOM 1304 O O . THR A 1 165 ? 2.021 -2.427 -14.906 1.00 92.06 165 THR A O 1
ATOM 1307 N N . LYS A 1 166 ? 0.366 -1.848 -13.494 1.00 86.62 166 LYS A N 1
ATOM 1308 C CA . LYS A 1 166 ? -0.468 -3.060 -13.678 1.00 86.62 166 LYS A CA 1
ATOM 1309 C C . LYS A 1 166 ? -0.596 -3.527 -15.146 1.00 86.62 166 LYS A C 1
ATOM 1311 O O . LYS A 1 166 ? -0.408 -4.722 -15.358 1.00 86.62 166 LYS A O 1
ATOM 1316 N N . PRO A 1 167 ? -0.870 -2.660 -16.148 1.00 89.88 167 PRO A N 1
ATOM 1317 C CA . PRO A 1 167 ? -0.946 -3.095 -17.545 1.00 89.88 167 PRO A CA 1
ATOM 1318 C C . PRO A 1 167 ? 0.371 -3.705 -18.032 1.00 89.88 167 PRO A C 1
ATOM 1320 O O . PRO A 1 167 ? 0.380 -4.844 -18.476 1.00 89.88 167 PRO A O 1
ATOM 1323 N N . PHE A 1 168 ? 1.491 -2.998 -17.847 1.00 92.38 168 PHE A N 1
ATOM 1324 C CA . PHE A 1 168 ? 2.813 -3.473 -18.259 1.00 92.38 168 PHE A CA 1
ATOM 1325 C C . PHE A 1 168 ? 3.194 -4.780 -17.557 1.00 92.38 168 PHE A C 1
ATOM 1327 O O . PHE A 1 168 ? 3.577 -5.750 -18.203 1.00 92.38 168 PHE A O 1
ATOM 1334 N N . ARG A 1 169 ? 3.032 -4.844 -16.231 1.00 95.25 169 ARG A N 1
ATOM 1335 C CA . ARG A 1 169 ? 3.313 -6.058 -15.456 1.00 95.25 169 ARG A CA 1
ATOM 1336 C C . ARG A 1 169 ? 2.510 -7.255 -15.959 1.00 95.25 169 ARG A C 1
ATOM 1338 O O . ARG A 1 169 ? 3.078 -8.329 -16.124 1.00 95.25 169 ARG A O 1
ATOM 1345 N N . ASN A 1 170 ? 1.202 -7.089 -16.150 1.00 91.06 170 ASN A N 1
ATOM 1346 C CA . ASN A 1 170 ? 0.333 -8.187 -16.565 1.00 91.06 170 ASN A CA 1
ATOM 1347 C C . ASN A 1 170 ? 0.710 -8.689 -17.963 1.00 91.06 170 ASN A C 1
ATOM 1349 O O . ASN A 1 170 ? 0.766 -9.894 -18.167 1.00 91.06 170 ASN A O 1
ATOM 1353 N N . GLU A 1 171 ? 1.029 -7.779 -18.881 1.00 90.94 171 GLU A N 1
ATOM 1354 C CA . GLU A 1 171 ? 1.506 -8.121 -20.221 1.00 90.94 171 GLU A CA 1
ATOM 1355 C C . GLU A 1 171 ? 2.814 -8.934 -20.172 1.00 90.94 171 GLU A C 1
ATOM 1357 O O . GLU A 1 171 ? 2.898 -9.997 -20.779 1.00 90.94 171 GLU A O 1
ATOM 1362 N N . ILE A 1 172 ? 3.800 -8.525 -19.361 1.00 92.31 172 ILE A N 1
ATOM 1363 C CA . ILE A 1 172 ? 5.046 -9.292 -19.155 1.00 92.31 172 ILE A CA 1
ATOM 1364 C C . ILE A 1 172 ? 4.771 -10.677 -18.533 1.00 92.31 172 ILE A C 1
ATOM 1366 O O . ILE A 1 172 ? 5.380 -11.672 -18.926 1.00 92.31 172 ILE A O 1
ATOM 1370 N N . LEU A 1 173 ? 3.861 -10.768 -17.556 1.00 91.81 173 LEU A N 1
ATOM 1371 C CA . LEU A 1 173 ? 3.523 -12.027 -16.877 1.00 91.81 173 LEU A CA 1
ATOM 1372 C C . LEU A 1 173 ? 2.752 -13.014 -17.763 1.00 91.81 173 LEU A C 1
ATOM 1374 O O . LEU A 1 173 ? 2.882 -14.217 -17.562 1.00 91.81 173 LEU A O 1
ATOM 1378 N N . LEU A 1 174 ? 1.948 -12.517 -18.705 1.00 90.06 174 LEU A N 1
ATOM 1379 C CA . LEU A 1 174 ? 1.119 -13.332 -19.600 1.00 90.06 174 LEU A CA 1
ATOM 1380 C C . LEU A 1 174 ? 1.793 -13.643 -20.940 1.00 90.06 174 LEU A C 1
ATOM 1382 O O . LEU A 1 174 ? 1.251 -14.420 -21.723 1.00 90.06 174 LEU A O 1
ATOM 1386 N N . TYR A 1 175 ? 2.950 -13.044 -21.219 1.00 85.94 175 TYR A N 1
ATOM 1387 C CA . TYR A 1 175 ? 3.692 -13.304 -22.444 1.00 85.94 175 TYR A CA 1
ATOM 1388 C C . TYR A 1 175 ? 4.133 -14.780 -22.488 1.00 85.94 175 TYR A C 1
ATOM 1390 O O . TYR A 1 175 ? 4.702 -15.279 -21.515 1.00 85.94 175 TYR A O 1
ATOM 1398 N N . ASP A 1 176 ? 3.864 -15.485 -23.594 1.00 80.06 176 ASP A N 1
ATOM 1399 C CA . ASP A 1 176 ? 4.198 -16.915 -23.770 1.00 80.06 176 ASP A CA 1
ATOM 1400 C C . ASP A 1 176 ? 5.038 -17.221 -25.024 1.00 80.06 176 ASP A C 1
ATOM 1402 O O . ASP A 1 176 ? 5.507 -18.346 -25.200 1.00 80.06 176 ASP A O 1
ATOM 1406 N N . LYS A 1 177 ? 5.259 -16.219 -25.883 1.00 72.62 177 LYS A N 1
ATOM 1407 C CA . LYS A 1 177 ? 5.937 -16.373 -27.177 1.00 72.62 177 LYS A CA 1
ATOM 1408 C C . LYS A 1 177 ? 7.437 -16.159 -27.045 1.00 72.62 177 LYS A C 1
ATOM 1410 O O . LYS A 1 177 ? 7.851 -15.420 -26.163 1.00 72.62 177 LYS A O 1
ATOM 1415 N N . ASP A 1 178 ? 8.218 -16.780 -27.935 1.00 69.38 178 ASP A N 1
ATOM 1416 C CA . ASP A 1 178 ? 9.664 -16.600 -28.184 1.00 69.38 178 ASP A CA 1
ATOM 1417 C C . ASP A 1 178 ? 10.383 -15.650 -27.211 1.00 69.38 178 ASP A C 1
ATOM 1419 O O . ASP A 1 178 ? 10.719 -14.505 -27.523 1.00 69.38 178 ASP A O 1
ATOM 1423 N N . MET A 1 179 ? 10.575 -16.140 -25.985 1.00 74.75 179 MET A N 1
ATOM 1424 C CA . MET A 1 179 ? 11.070 -15.341 -24.874 1.00 74.75 179 MET A CA 1
ATOM 1425 C C . MET A 1 179 ? 12.542 -15.021 -25.062 1.00 74.75 179 MET A C 1
ATOM 1427 O O . MET A 1 179 ? 13.402 -15.904 -24.995 1.00 74.75 179 MET A O 1
ATOM 1431 N N . THR A 1 180 ? 12.858 -13.740 -25.207 1.00 86.88 180 THR A N 1
ATOM 1432 C CA . THR A 1 180 ? 14.248 -13.303 -25.133 1.00 86.88 180 THR A CA 1
ATOM 1433 C C . THR A 1 180 ? 14.793 -13.483 -23.713 1.00 86.88 180 THR A C 1
ATOM 1435 O O . THR A 1 180 ? 14.028 -13.478 -22.739 1.00 86.88 180 THR A O 1
ATOM 1438 N N . PRO A 1 181 ? 16.124 -13.607 -23.543 1.00 88.25 181 PRO A N 1
ATOM 1439 C CA . PRO A 1 181 ? 16.722 -13.759 -22.220 1.00 88.25 181 PRO A CA 1
ATOM 1440 C C . PRO A 1 181 ? 16.320 -12.641 -21.252 1.00 88.25 181 PRO A C 1
ATOM 1442 O O . PRO A 1 181 ? 16.013 -12.915 -20.096 1.00 88.25 181 PRO A O 1
ATOM 1445 N N . LEU A 1 182 ? 16.268 -11.388 -21.718 1.00 90.81 182 LEU A N 1
ATOM 1446 C CA . LEU A 1 182 ? 15.875 -10.257 -20.878 1.00 90.81 182 LEU A CA 1
ATOM 1447 C C . LEU A 1 182 ? 14.404 -10.345 -20.459 1.00 90.81 182 LEU A C 1
ATOM 1449 O O . LEU A 1 182 ? 14.101 -10.190 -19.275 1.00 90.81 182 LEU A O 1
ATOM 1453 N N . LEU A 1 183 ? 13.505 -10.633 -21.404 1.00 90.75 183 LEU A N 1
ATOM 1454 C CA . LEU A 1 183 ? 12.075 -10.732 -21.133 1.00 90.75 183 LEU A CA 1
ATOM 1455 C C . LEU A 1 183 ? 11.765 -11.883 -20.170 1.00 90.75 183 LEU A C 1
ATOM 1457 O O . LEU A 1 183 ? 11.044 -11.691 -19.194 1.00 90.75 183 LEU A O 1
ATOM 1461 N N . SER A 1 184 ? 12.407 -13.039 -20.361 1.00 90.69 184 SER A N 1
ATOM 1462 C CA . SER A 1 184 ? 12.309 -14.183 -19.447 1.00 90.69 184 SER A CA 1
ATOM 1463 C C . SER A 1 184 ? 12.765 -13.831 -18.024 1.00 90.69 184 SER A C 1
ATOM 1465 O O . SER A 1 184 ? 12.109 -14.187 -17.037 1.00 90.69 184 SER A O 1
ATOM 1467 N N . LYS A 1 185 ? 13.866 -13.078 -17.887 1.00 93.44 185 LYS A N 1
ATOM 1468 C CA . LYS A 1 185 ? 14.367 -12.638 -16.575 1.00 93.44 185 LYS A CA 1
ATOM 1469 C C . LYS A 1 185 ? 13.464 -11.591 -15.929 1.00 93.44 185 LYS A C 1
ATOM 1471 O O . LYS A 1 185 ? 13.254 -11.667 -14.719 1.00 93.44 185 LYS A O 1
ATOM 1476 N N . LEU A 1 186 ? 12.888 -10.669 -16.702 1.00 94.06 186 LEU A N 1
ATOM 1477 C CA . LEU A 1 186 ? 11.891 -9.717 -16.204 1.00 94.06 186 LEU A CA 1
ATOM 1478 C C . LEU A 1 186 ? 10.604 -10.410 -15.765 1.00 94.06 186 LEU A C 1
ATOM 1480 O O . LEU A 1 186 ? 10.110 -10.118 -14.679 1.00 94.06 186 LEU A O 1
ATOM 1484 N N . GLN A 1 187 ? 10.100 -11.364 -16.548 1.00 93.94 187 GLN A N 1
ATOM 1485 C CA . GLN A 1 187 ? 8.931 -12.162 -16.182 1.00 93.94 187 GLN A CA 1
ATOM 1486 C C . GLN A 1 187 ? 9.182 -12.933 -14.884 1.00 93.94 187 GLN A C 1
ATOM 1488 O O . GLN A 1 187 ? 8.371 -12.869 -13.960 1.00 93.94 187 GLN A O 1
ATOM 1493 N N . THR A 1 188 ? 10.343 -13.584 -14.772 1.00 92.94 188 THR A N 1
ATOM 1494 C CA . THR A 1 188 ? 10.757 -14.274 -13.542 1.00 92.94 188 THR A CA 1
ATOM 1495 C C . THR A 1 188 ? 10.821 -13.302 -12.366 1.00 92.94 188 THR A C 1
ATOM 1497 O O . THR A 1 188 ? 10.286 -13.592 -11.296 1.00 92.94 188 THR A O 1
ATOM 1500 N N . LEU A 1 189 ? 11.434 -12.127 -12.551 1.00 94.19 189 LEU A N 1
ATOM 1501 C CA . LEU A 1 189 ? 11.503 -11.106 -11.511 1.00 94.19 189 LEU A CA 1
ATOM 1502 C C . LEU A 1 189 ? 10.104 -10.661 -11.078 1.00 94.19 189 LEU A C 1
ATOM 1504 O O . LEU A 1 189 ? 9.842 -10.608 -9.883 1.00 94.19 189 LEU A O 1
ATOM 1508 N N . PHE A 1 190 ? 9.203 -10.368 -12.015 1.00 94.62 190 PHE A N 1
ATOM 1509 C CA . PHE A 1 190 ? 7.851 -9.897 -11.712 1.00 94.62 190 PHE A CA 1
ATOM 1510 C C . PHE A 1 190 ? 7.012 -10.973 -11.025 1.00 94.62 190 PHE A C 1
ATOM 1512 O O . PHE A 1 190 ? 6.318 -10.671 -10.057 1.00 94.62 190 PHE A O 1
ATOM 1519 N N . ALA A 1 191 ? 7.127 -12.233 -11.449 1.00 91.38 191 ALA A N 1
ATOM 1520 C CA . ALA A 1 191 ? 6.465 -13.350 -10.783 1.00 91.38 191 ALA A CA 1
ATOM 1521 C C . ALA A 1 191 ? 6.957 -13.489 -9.335 1.00 91.38 191 ALA A C 1
ATOM 1523 O O . ALA A 1 191 ? 6.161 -13.645 -8.408 1.00 91.38 191 ALA A O 1
ATOM 1524 N N . LEU A 1 192 ? 8.268 -13.358 -9.122 1.00 89.12 192 LEU A N 1
ATOM 1525 C CA . LEU A 1 192 ? 8.849 -13.392 -7.788 1.00 89.12 192 LEU A CA 1
ATOM 1526 C C . LEU A 1 192 ? 8.463 -12.162 -6.951 1.00 89.12 192 LEU A C 1
ATOM 1528 O O . LEU A 1 192 ? 8.154 -12.322 -5.776 1.00 89.12 192 LEU A O 1
ATOM 1532 N N . LEU A 1 193 ? 8.434 -10.955 -7.521 1.00 88.75 193 LEU A N 1
ATOM 1533 C CA . LEU A 1 193 ? 7.972 -9.745 -6.827 1.00 88.75 193 LEU A CA 1
ATOM 1534 C C . LEU A 1 193 ? 6.495 -9.852 -6.415 1.00 88.75 193 LEU A C 1
ATOM 1536 O O . LEU A 1 193 ? 6.110 -9.282 -5.398 1.00 88.75 193 LEU A O 1
ATOM 1540 N N . GLN A 1 194 ? 5.688 -10.592 -7.181 1.00 88.62 194 GLN A N 1
ATOM 1541 C CA . GLN A 1 194 ? 4.262 -10.785 -6.923 1.00 88.62 194 GLN A CA 1
ATOM 1542 C C . GLN A 1 194 ? 3.959 -11.905 -5.917 1.00 88.62 194 GLN A C 1
ATOM 1544 O O . GLN A 1 194 ? 2.989 -11.798 -5.170 1.00 88.62 194 GLN A O 1
ATOM 1549 N N . HIS A 1 195 ? 4.744 -12.986 -5.907 1.00 80.88 195 HIS A N 1
ATOM 1550 C CA . HIS A 1 195 ? 4.385 -14.213 -5.179 1.00 80.88 195 HIS A CA 1
ATOM 1551 C C . HIS A 1 195 ? 5.394 -14.654 -4.115 1.00 80.88 195 HIS A C 1
ATOM 1553 O O . HIS A 1 195 ? 5.088 -15.529 -3.301 1.00 80.88 195 HIS A O 1
ATOM 1559 N N . SER A 1 196 ? 6.604 -14.096 -4.106 1.00 79.81 196 SER A N 1
ATOM 1560 C CA . SER A 1 196 ? 7.616 -14.474 -3.123 1.00 79.81 196 SER A CA 1
ATOM 1561 C C . SER A 1 196 ? 7.272 -13.934 -1.737 1.00 79.81 196 SER A C 1
ATOM 1563 O O . SER A 1 196 ? 6.798 -12.815 -1.579 1.00 79.81 196 SER A O 1
ATOM 1565 N N . LYS A 1 197 ? 7.593 -14.726 -0.710 1.00 73.19 197 LYS A N 1
ATOM 1566 C CA . LYS A 1 197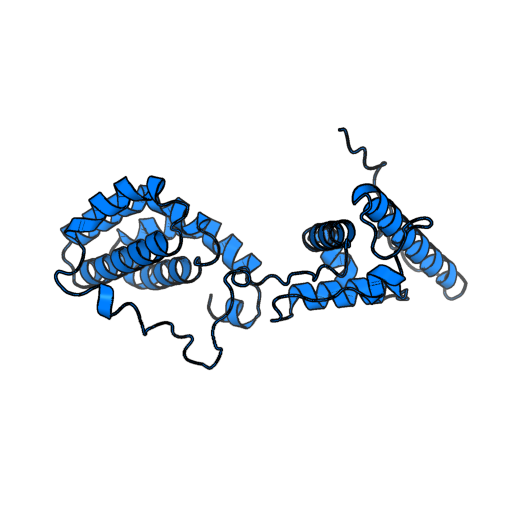 ? 7.537 -14.312 0.702 1.00 73.19 197 LYS A CA 1
ATOM 1567 C C . LYS A 1 197 ? 8.853 -13.695 1.192 1.00 73.19 197 LYS A C 1
ATOM 1569 O O . LYS A 1 197 ? 8.991 -13.402 2.375 1.00 73.19 197 LYS A O 1
ATOM 1574 N N . ARG A 1 198 ? 9.859 -13.574 0.315 1.00 73.62 198 ARG A N 1
ATOM 1575 C CA . ARG A 1 198 ? 11.157 -12.978 0.661 1.00 73.62 198 ARG A CA 1
ATOM 1576 C C . ARG A 1 198 ? 11.011 -11.471 0.841 1.00 73.62 198 ARG A C 1
ATOM 1578 O O . ARG A 1 198 ? 10.264 -10.833 0.115 1.00 73.62 198 ARG A O 1
ATOM 1585 N N . TYR A 1 199 ? 11.801 -10.897 1.742 1.00 72.81 199 TYR A N 1
ATOM 1586 C CA . TYR A 1 199 ? 11.818 -9.447 1.963 1.00 72.81 199 TYR A CA 1
ATOM 1587 C C . TYR A 1 199 ? 12.478 -8.675 0.832 1.00 72.81 199 TYR A C 1
ATOM 1589 O O . TYR A 1 199 ? 12.070 -7.562 0.515 1.00 72.81 199 TYR A O 1
ATOM 1597 N N . SER A 1 200 ? 13.492 -9.265 0.210 1.00 80.50 200 SER A N 1
ATOM 1598 C CA . SER A 1 200 ? 14.190 -8.656 -0.905 1.00 80.50 200 SER A CA 1
ATOM 1599 C C . SER A 1 200 ? 14.800 -9.697 -1.833 1.00 80.50 200 SER A C 1
ATOM 1601 O O . SER A 1 200 ? 14.972 -10.867 -1.473 1.00 80.50 200 SER A O 1
ATOM 1603 N N . MET A 1 201 ? 15.115 -9.269 -3.055 1.00 85.94 201 MET A N 1
ATOM 1604 C CA . MET A 1 201 ? 15.763 -10.096 -4.070 1.00 85.94 201 MET A CA 1
ATOM 1605 C C . MET A 1 201 ? 16.813 -9.310 -4.847 1.00 85.94 201 MET A C 1
ATOM 1607 O O . MET A 1 201 ? 16.789 -8.083 -4.888 1.00 85.94 201 MET A O 1
ATOM 1611 N N . SER A 1 202 ? 17.738 -10.027 -5.476 1.00 87.19 202 SER A N 1
ATOM 1612 C CA . SER A 1 202 ? 18.849 -9.439 -6.222 1.00 87.19 202 SER A CA 1
ATOM 1613 C C . SER A 1 202 ? 18.659 -9.666 -7.727 1.00 87.19 202 SER A C 1
ATOM 1615 O O . SER A 1 202 ? 18.780 -10.809 -8.172 1.00 87.19 202 SER A O 1
ATOM 1617 N N . PRO A 1 203 ? 18.384 -8.623 -8.531 1.00 85.38 203 PRO A N 1
ATOM 1618 C CA . PRO A 1 203 ? 18.152 -8.753 -9.972 1.00 85.38 203 PRO A CA 1
ATOM 1619 C C . PRO A 1 203 ? 19.470 -8.774 -10.780 1.00 85.38 203 PRO A C 1
ATOM 1621 O O . PRO A 1 203 ? 19.627 -8.025 -11.743 1.00 85.38 203 PRO A O 1
ATOM 1624 N N . ASN A 1 204 ? 20.433 -9.625 -10.393 1.00 83.88 204 ASN A N 1
ATOM 1625 C CA . ASN A 1 204 ? 21.776 -9.676 -11.003 1.00 83.88 204 ASN A CA 1
ATOM 1626 C C . ASN A 1 204 ? 21.734 -9.911 -12.523 1.00 83.88 204 ASN A C 1
ATOM 1628 O O . ASN A 1 204 ? 22.460 -9.267 -13.276 1.00 83.88 204 ASN A O 1
ATOM 1632 N N . ASP A 1 205 ? 20.865 -10.815 -12.975 1.00 84.62 205 ASP A N 1
ATOM 1633 C CA . ASP A 1 205 ? 20.778 -11.188 -14.389 1.00 84.62 205 ASP A CA 1
ATOM 1634 C C . ASP A 1 205 ? 20.286 -10.022 -15.256 1.00 84.62 205 ASP A C 1
ATOM 1636 O O . ASP A 1 205 ? 20.819 -9.779 -16.335 1.00 84.62 205 ASP A O 1
ATOM 1640 N N . ILE A 1 206 ? 19.310 -9.255 -14.760 1.00 86.25 206 ILE A N 1
ATOM 1641 C CA . ILE A 1 206 ? 18.766 -8.087 -15.469 1.00 86.25 206 ILE A CA 1
ATOM 1642 C C . ILE A 1 206 ? 19.819 -6.981 -15.550 1.00 86.25 206 ILE A C 1
ATOM 1644 O O . ILE A 1 206 ? 19.995 -6.388 -16.611 1.00 86.25 206 ILE A O 1
ATOM 1648 N N . LEU A 1 207 ? 20.579 -6.763 -14.471 1.00 83.12 207 LEU A N 1
ATOM 1649 C CA . LEU A 1 207 ? 21.676 -5.794 -14.453 1.00 83.12 207 LEU A CA 1
ATOM 1650 C C . LEU A 1 207 ? 22.754 -6.093 -15.502 1.00 83.12 207 LEU A C 1
ATOM 1652 O O . LEU A 1 207 ? 23.448 -5.178 -15.937 1.00 83.12 207 LEU A O 1
ATOM 1656 N N . ASN A 1 208 ? 22.947 -7.360 -15.869 1.00 84.12 208 ASN A N 1
ATOM 1657 C CA . ASN A 1 208 ? 23.918 -7.751 -16.888 1.00 84.12 208 ASN A CA 1
ATOM 1658 C C . ASN A 1 208 ? 23.334 -7.688 -18.304 1.00 84.12 208 ASN A C 1
ATOM 1660 O O . ASN A 1 208 ? 24.053 -7.336 -19.232 1.00 84.12 208 ASN A O 1
ATOM 1664 N N . LEU A 1 209 ? 22.046 -8.002 -18.467 1.00 86.19 209 LEU A N 1
ATOM 1665 C CA . LEU A 1 209 ? 21.384 -8.060 -19.773 1.00 86.19 209 LEU A CA 1
ATOM 1666 C C . LEU A 1 209 ? 20.897 -6.701 -20.288 1.00 86.19 209 LEU A C 1
ATOM 1668 O O . LEU A 1 209 ? 20.813 -6.517 -21.497 1.00 86.19 209 LEU A O 1
ATOM 1672 N N . ALA A 1 210 ? 20.556 -5.772 -19.396 1.00 88.00 210 ALA A N 1
ATOM 1673 C CA . ALA A 1 210 ? 19.955 -4.484 -19.747 1.00 88.00 210 ALA A CA 1
ATOM 1674 C C . ALA A 1 210 ? 20.837 -3.283 -19.379 1.00 88.00 210 ALA A C 1
ATOM 1676 O O . ALA A 1 210 ? 20.327 -2.183 -19.186 1.00 88.00 210 ALA A O 1
ATOM 1677 N N . ARG A 1 211 ? 22.154 -3.475 -19.240 1.00 90.00 211 ARG A N 1
ATOM 1678 C CA . ARG A 1 211 ? 23.075 -2.371 -18.947 1.00 90.00 211 ARG A CA 1
ATOM 1679 C C . ARG A 1 211 ? 23.289 -1.516 -20.203 1.00 90.00 211 ARG A C 1
ATOM 1681 O O . ARG A 1 211 ? 23.807 -2.058 -21.179 1.00 90.00 211 ARG A O 1
ATOM 1688 N N . PRO A 1 212 ? 22.964 -0.210 -20.180 1.00 92.69 212 PRO A N 1
ATOM 1689 C CA . PRO A 1 212 ? 23.238 0.675 -21.304 1.00 92.69 212 PRO A CA 1
ATOM 1690 C C . PRO A 1 212 ? 24.734 0.710 -21.659 1.00 92.69 212 PRO A C 1
ATOM 1692 O O . PRO A 1 212 ? 25.583 0.651 -20.757 1.00 92.69 212 PRO A O 1
ATOM 1695 N N . PRO A 1 213 ? 25.092 0.841 -22.949 1.00 90.25 213 PRO A N 1
ATOM 1696 C CA . PRO A 1 213 ? 26.462 1.118 -23.357 1.00 90.25 213 PRO A CA 1
ATOM 1697 C C . PRO A 1 213 ? 26.971 2.386 -22.660 1.00 90.25 213 PRO A C 1
ATOM 1699 O O . PRO A 1 213 ? 26.357 3.439 -22.763 1.00 90.25 213 PRO A O 1
ATOM 1702 N N . GLY A 1 214 ? 28.085 2.283 -21.934 1.00 88.94 214 GLY A N 1
ATOM 1703 C CA . GLY A 1 214 ? 28.659 3.397 -21.165 1.00 88.94 214 GLY A CA 1
ATOM 1704 C C . GLY A 1 214 ? 28.358 3.363 -19.664 1.00 88.94 214 GLY A C 1
ATOM 1705 O O . GLY A 1 214 ? 29.080 3.993 -18.892 1.00 88.94 214 GLY A O 1
ATOM 1706 N N . PHE A 1 215 ? 27.391 2.562 -19.209 1.00 91.75 215 PHE A N 1
ATOM 1707 C CA . PHE A 1 215 ? 27.164 2.387 -17.774 1.00 91.75 215 PHE A CA 1
ATOM 1708 C C . PHE A 1 215 ? 28.247 1.486 -17.183 1.00 91.75 215 PHE A C 1
ATOM 1710 O O . PHE A 1 215 ? 28.347 0.296 -17.492 1.00 91.75 215 PHE A O 1
ATOM 1717 N N . LEU A 1 216 ? 29.063 2.051 -16.295 1.00 87.69 216 LEU A N 1
ATOM 1718 C CA . LEU A 1 216 ? 30.109 1.315 -15.595 1.00 87.69 216 LEU A CA 1
ATOM 1719 C C . LEU A 1 216 ? 29.536 0.539 -14.395 1.00 87.69 216 LEU A C 1
ATOM 1721 O O . LEU A 1 216 ? 28.739 1.096 -13.631 1.00 87.69 216 LEU A O 1
ATOM 1725 N N . PRO A 1 217 ? 29.954 -0.723 -14.172 1.00 86.25 217 PRO A N 1
ATOM 1726 C CA . PRO A 1 217 ? 29.617 -1.462 -12.958 1.00 86.25 217 PRO A CA 1
ATOM 1727 C C . PRO A 1 217 ? 30.021 -0.696 -11.693 1.00 86.25 217 PRO A C 1
ATOM 1729 O O . PRO A 1 217 ? 31.071 -0.054 -11.649 1.00 86.25 217 PRO A O 1
ATOM 1732 N N . GLY A 1 218 ? 29.183 -0.760 -10.657 1.00 81.12 218 GLY A N 1
ATOM 1733 C CA . GLY A 1 218 ? 29.451 -0.129 -9.361 1.00 81.12 218 GLY A CA 1
ATOM 1734 C C . GLY A 1 218 ? 29.342 1.401 -9.334 1.00 81.12 218 GLY A C 1
ATOM 1735 O O . GLY A 1 218 ? 29.541 1.988 -8.272 1.00 81.12 218 GLY A O 1
ATOM 1736 N N . HIS A 1 219 ? 29.001 2.053 -10.448 1.00 80.81 219 HIS A N 1
ATOM 1737 C CA . HIS A 1 219 ? 28.751 3.497 -10.506 1.00 80.81 219 HIS A CA 1
ATOM 1738 C C . HIS A 1 219 ? 27.250 3.797 -10.423 1.00 80.81 219 HIS A C 1
ATOM 1740 O O . HIS A 1 219 ? 26.424 2.983 -10.842 1.00 80.81 219 HIS A O 1
ATOM 1746 N N . GLN A 1 220 ? 26.903 4.953 -9.849 1.00 85.94 220 GLN A N 1
ATOM 1747 C CA . GLN A 1 220 ? 25.537 5.477 -9.911 1.00 85.94 220 GLN A CA 1
ATOM 1748 C C . GLN A 1 220 ? 25.304 6.089 -11.287 1.00 85.94 220 GLN A C 1
ATOM 1750 O O . GLN A 1 220 ? 26.217 6.689 -11.848 1.00 85.94 220 GLN A O 1
ATOM 1755 N N . HIS A 1 221 ? 24.084 5.951 -11.795 1.00 92.31 221 HIS A N 1
ATOM 1756 C CA . HIS A 1 221 ? 23.690 6.428 -13.118 1.00 92.31 221 HIS A CA 1
ATOM 1757 C C . HIS A 1 221 ? 22.276 7.013 -13.086 1.00 92.31 221 HIS A C 1
ATOM 1759 O O . HIS A 1 221 ? 21.569 6.884 -12.082 1.00 92.31 221 HIS A O 1
ATOM 1765 N N . ASP A 1 222 ? 21.859 7.638 -14.186 1.00 93.75 222 ASP A N 1
ATOM 1766 C CA . ASP A 1 222 ? 20.520 8.208 -14.326 1.00 93.75 222 ASP A CA 1
ATOM 1767 C C . ASP A 1 222 ? 19.464 7.108 -14.550 1.00 93.75 222 ASP A C 1
ATOM 1769 O O . ASP A 1 222 ? 19.570 6.258 -15.439 1.00 93.75 222 ASP A O 1
ATOM 1773 N N . SER A 1 223 ? 18.411 7.115 -13.729 1.00 94.12 223 SER A N 1
ATOM 1774 C CA . SER A 1 223 ? 17.293 6.172 -13.848 1.00 94.12 223 SER A CA 1
ATOM 1775 C C . SER A 1 223 ? 16.467 6.364 -15.122 1.00 94.12 223 SER A C 1
ATOM 1777 O O . SER A 1 223 ? 15.923 5.393 -15.641 1.00 94.12 223 SER A O 1
ATOM 1779 N N . SER A 1 224 ? 16.350 7.595 -15.623 1.00 93.06 224 SER A N 1
ATOM 1780 C CA . SER A 1 224 ? 15.584 7.899 -16.835 1.00 93.06 224 SER A CA 1
ATOM 1781 C C . SER A 1 224 ? 16.276 7.363 -18.088 1.00 93.06 224 SER A C 1
ATOM 1783 O O . SER A 1 224 ? 15.621 6.757 -18.935 1.00 93.06 224 SER A O 1
ATOM 1785 N N . GLU A 1 225 ? 17.604 7.480 -18.151 1.00 94.94 225 GLU A N 1
ATOM 1786 C CA . GLU A 1 225 ? 18.427 6.904 -19.217 1.00 94.94 225 GLU A CA 1
ATOM 1787 C C . GLU A 1 225 ? 18.358 5.371 -19.203 1.00 94.94 225 GLU A C 1
ATOM 1789 O O . GLU A 1 225 ? 18.121 4.747 -20.239 1.00 94.94 225 GLU A O 1
ATOM 1794 N N . PHE A 1 226 ? 18.458 4.756 -18.017 1.00 96.06 226 PHE A N 1
ATOM 1795 C CA . PHE A 1 226 ? 18.266 3.312 -17.871 1.00 96.06 226 PHE A CA 1
ATOM 1796 C C . PHE A 1 226 ? 16.872 2.857 -18.327 1.00 96.06 226 PHE A C 1
ATOM 1798 O O . PHE A 1 226 ? 16.756 1.857 -19.035 1.00 96.06 226 PHE A O 1
ATOM 1805 N N . LEU A 1 227 ? 15.814 3.575 -17.933 1.00 96.69 227 LEU A N 1
ATOM 1806 C CA . LEU A 1 227 ? 14.442 3.261 -18.334 1.00 96.69 227 LEU A CA 1
ATOM 1807 C C . LEU A 1 227 ? 14.273 3.331 -19.855 1.00 96.69 227 LEU A C 1
ATOM 1809 O O . LEU A 1 227 ? 13.703 2.406 -20.431 1.00 96.69 227 LEU A O 1
ATOM 1813 N N . GLY A 1 228 ? 14.766 4.400 -20.489 1.00 94.56 228 GLY A N 1
ATOM 1814 C CA . GLY A 1 228 ? 14.705 4.564 -21.943 1.00 94.56 228 GLY A CA 1
ATOM 1815 C C . GLY A 1 228 ? 15.370 3.393 -22.660 1.00 94.56 228 GLY A C 1
ATOM 1816 O O . GLY A 1 228 ? 14.719 2.691 -23.430 1.00 94.56 228 GLY A O 1
ATOM 1817 N N . TYR A 1 229 ? 16.621 3.098 -22.295 1.00 95.25 229 TYR A N 1
ATOM 1818 C CA . TYR A 1 229 ? 17.366 1.983 -22.875 1.00 95.25 229 TYR A CA 1
ATOM 1819 C C . TYR A 1 229 ? 16.670 0.629 -22.672 1.00 95.25 229 TYR A C 1
ATOM 1821 O O . TYR A 1 229 ? 16.569 -0.168 -23.603 1.00 95.25 229 TYR A O 1
ATOM 1829 N N . LEU A 1 230 ? 16.162 0.359 -21.465 1.00 95.19 230 LEU A N 1
ATOM 1830 C CA . LEU A 1 230 ? 15.460 -0.888 -21.160 1.00 95.19 230 LEU A CA 1
ATOM 1831 C C . LEU A 1 230 ? 14.233 -1.084 -22.062 1.00 95.19 230 LEU A C 1
ATOM 1833 O O . LEU A 1 230 ? 14.020 -2.186 -22.570 1.00 95.19 230 LEU A O 1
ATOM 1837 N N . LEU A 1 231 ? 13.427 -0.036 -22.252 1.00 94.38 231 LEU A N 1
ATOM 1838 C CA . LEU A 1 231 ? 12.236 -0.097 -23.099 1.00 94.38 231 LEU A CA 1
ATOM 1839 C C . LEU A 1 231 ? 12.595 -0.277 -24.577 1.00 94.38 231 LEU A C 1
ATOM 1841 O O . LEU A 1 231 ? 11.951 -1.085 -25.246 1.00 94.38 231 LEU A O 1
ATOM 1845 N N . ASP A 1 232 ? 13.643 0.392 -25.059 1.00 92.50 232 ASP A N 1
ATOM 1846 C CA . ASP A 1 232 ? 14.125 0.238 -26.436 1.00 92.50 232 ASP A CA 1
ATOM 1847 C C . ASP A 1 232 ? 14.600 -1.198 -26.706 1.00 92.50 232 ASP A C 1
ATOM 1849 O O . ASP A 1 232 ? 14.215 -1.809 -27.704 1.00 92.50 232 ASP A O 1
ATOM 1853 N N . VAL A 1 233 ? 15.370 -1.790 -25.783 1.00 90.69 233 VAL A N 1
ATOM 1854 C CA . VAL A 1 233 ? 15.828 -3.184 -25.910 1.00 90.69 233 VAL A CA 1
ATOM 1855 C C . VAL A 1 233 ? 14.649 -4.157 -25.937 1.00 90.69 233 VAL A C 1
ATOM 1857 O O . VAL A 1 233 ? 14.642 -5.079 -26.753 1.00 90.69 233 VAL A O 1
ATOM 1860 N N . LEU A 1 234 ? 13.649 -3.965 -25.072 1.00 90.25 234 LEU A N 1
ATOM 1861 C CA . LEU A 1 234 ? 12.448 -4.806 -25.064 1.00 90.25 234 LEU A CA 1
ATOM 1862 C C . LEU A 1 234 ? 11.642 -4.663 -26.358 1.00 90.25 234 LEU A C 1
ATOM 1864 O O . LEU A 1 234 ? 11.158 -5.663 -26.889 1.00 90.25 234 LEU A O 1
ATOM 1868 N N . HIS A 1 235 ? 11.532 -3.441 -26.880 1.00 88.69 235 HIS A N 1
ATOM 1869 C CA . HIS A 1 235 ? 10.819 -3.162 -28.119 1.00 88.69 235 HIS A CA 1
ATOM 1870 C C . HIS A 1 235 ? 11.476 -3.832 -29.334 1.00 88.69 235 HIS A C 1
ATOM 1872 O O . HIS A 1 235 ? 10.807 -4.531 -30.099 1.00 88.69 235 HIS A O 1
ATOM 1878 N N . GLU A 1 236 ? 12.792 -3.675 -29.494 1.00 87.81 236 GLU A N 1
ATOM 1879 C CA . GLU A 1 236 ? 13.523 -4.268 -30.619 1.00 87.81 236 GLU A CA 1
ATOM 1880 C C . GLU A 1 236 ? 13.531 -5.803 -30.560 1.00 87.81 236 GLU A C 1
ATOM 1882 O O . GLU A 1 236 ? 13.432 -6.481 -31.589 1.00 87.81 236 GLU A O 1
ATOM 1887 N N . GLN A 1 237 ? 13.580 -6.371 -29.352 1.00 83.94 237 GLN A N 1
ATOM 1888 C CA . GLN A 1 237 ? 13.478 -7.813 -29.137 1.00 83.94 237 GLN A CA 1
ATOM 1889 C C . GLN A 1 237 ? 12.112 -8.376 -29.547 1.00 83.94 237 GLN A C 1
ATOM 1891 O O . GLN A 1 237 ? 12.064 -9.402 -30.228 1.00 83.94 237 GLN A O 1
ATOM 1896 N N . GLU A 1 238 ? 11.014 -7.693 -29.208 1.00 80.69 238 GLU A N 1
ATOM 1897 C CA . GLU A 1 238 ? 9.667 -8.093 -29.638 1.00 80.69 238 GLU A CA 1
ATOM 1898 C C . GLU A 1 238 ? 9.541 -8.058 -31.170 1.00 80.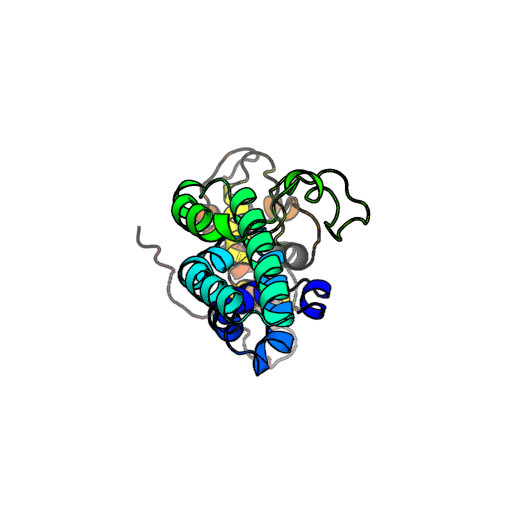69 238 GLU A C 1
ATOM 1900 O O . GLU A 1 238 ? 9.072 -9.012 -31.797 1.00 80.69 238 GLU A O 1
ATOM 1905 N N . LYS A 1 239 ? 10.017 -6.976 -31.795 1.00 80.50 239 LYS A N 1
ATOM 1906 C CA . LYS A 1 239 ? 9.966 -6.796 -33.250 1.00 80.50 239 LYS A CA 1
ATOM 1907 C C . LYS A 1 239 ? 10.753 -7.877 -33.993 1.00 80.50 239 LYS A C 1
ATOM 1909 O O . LYS A 1 239 ? 10.278 -8.418 -34.991 1.00 80.50 239 LYS A O 1
ATOM 1914 N N . THR A 1 240 ? 11.935 -8.225 -33.489 1.00 75.56 240 THR A N 1
ATOM 1915 C CA . THR A 1 240 ? 12.793 -9.259 -34.086 1.00 75.56 240 THR A CA 1
ATOM 1916 C C . THR A 1 240 ? 12.173 -10.657 -33.960 1.00 75.56 240 THR A C 1
ATOM 1918 O O . THR A 1 240 ? 12.237 -11.453 -34.904 1.00 75.56 240 THR A O 1
ATOM 1921 N N . ALA A 1 241 ? 11.510 -10.946 -32.835 1.00 68.94 241 ALA A N 1
ATOM 1922 C CA . ALA A 1 241 ? 10.755 -12.186 -32.648 1.00 68.94 241 ALA A CA 1
ATOM 1923 C C . ALA A 1 241 ? 9.549 -12.277 -33.606 1.00 68.94 241 ALA A C 1
ATOM 1925 O O . ALA A 1 241 ? 9.290 -13.335 -34.180 1.00 68.94 241 ALA A O 1
ATOM 1926 N N . ALA A 1 242 ? 8.858 -11.161 -33.864 1.00 64.31 242 ALA A N 1
ATOM 1927 C CA . ALA A 1 242 ? 7.755 -11.113 -34.825 1.00 64.31 242 ALA A CA 1
ATOM 1928 C C . ALA A 1 242 ? 8.213 -11.377 -36.275 1.00 64.31 242 ALA A C 1
ATOM 1930 O O . ALA A 1 242 ? 7.597 -12.183 -36.971 1.00 64.31 242 ALA A O 1
ATOM 1931 N N . CYS A 1 243 ? 9.324 -10.775 -36.720 1.00 58.72 243 CYS A N 1
ATOM 1932 C CA . CYS A 1 243 ? 9.844 -10.972 -38.081 1.00 58.72 243 CYS A CA 1
ATOM 1933 C C . CYS A 1 243 ? 10.353 -12.401 -38.351 1.00 58.72 243 CYS A C 1
ATOM 1935 O O . CYS A 1 243 ? 10.324 -12.855 -39.494 1.00 58.72 243 CYS A O 1
ATOM 1937 N N . SER A 1 244 ? 10.796 -13.128 -37.320 1.00 54.28 244 SER A N 1
ATOM 1938 C CA . SER A 1 244 ? 11.282 -14.510 -37.464 1.00 54.28 244 SER A CA 1
ATOM 1939 C C . SER A 1 244 ? 10.151 -15.512 -37.751 1.00 54.28 244 SER A C 1
ATOM 1941 O O . SER A 1 244 ? 10.380 -16.537 -38.397 1.00 54.28 244 SER A O 1
ATOM 1943 N N . ASN A 1 245 ? 8.921 -15.193 -37.336 1.00 51.94 245 ASN A N 1
ATOM 1944 C CA . ASN A 1 245 ? 7.744 -16.049 -37.500 1.00 51.94 245 ASN A CA 1
ATOM 1945 C C . ASN A 1 245 ? 6.988 -15.827 -38.823 1.00 51.94 245 ASN A C 1
ATOM 1947 O O . ASN A 1 245 ? 6.278 -16.724 -39.266 1.00 51.94 245 ASN A O 1
ATOM 1951 N N . ASP A 1 246 ? 7.210 -14.712 -39.527 1.00 50.22 246 ASP A N 1
ATOM 1952 C CA . ASP A 1 246 ? 6.578 -14.441 -40.834 1.00 50.22 246 ASP A CA 1
ATOM 1953 C C . ASP A 1 246 ? 7.102 -15.337 -41.978 1.00 50.22 246 ASP A C 1
ATOM 1955 O O . ASP A 1 246 ? 6.510 -15.401 -43.054 1.00 50.22 246 ASP A O 1
ATOM 1959 N N . SER A 1 247 ? 8.195 -16.079 -41.761 1.00 46.44 247 SER A N 1
ATOM 1960 C CA . SER A 1 247 ? 8.758 -16.993 -42.770 1.00 46.44 247 SER A CA 1
ATOM 1961 C C . SER A 1 247 ? 8.141 -18.400 -42.752 1.00 46.44 247 SER A C 1
ATOM 1963 O O . S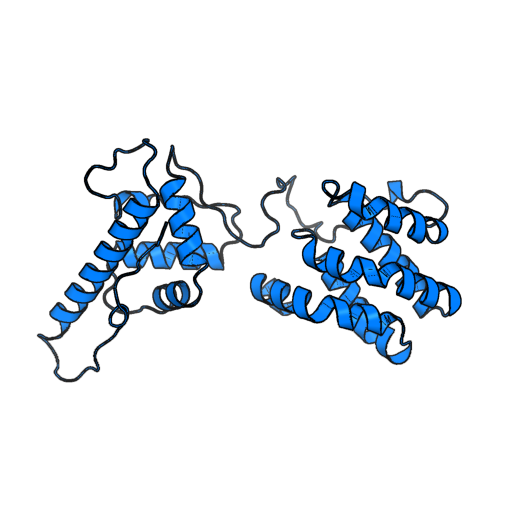ER A 1 247 ? 8.431 -19.212 -43.633 1.00 46.44 247 SER A O 1
ATOM 1965 N N . LYS A 1 248 ? 7.302 -18.729 -41.759 1.00 43.03 248 LYS A N 1
ATOM 1966 C CA . LYS A 1 248 ? 6.632 -20.032 -41.650 1.00 43.03 248 LYS A CA 1
ATOM 1967 C C . LYS A 1 248 ? 5.207 -19.817 -41.150 1.00 43.03 248 LYS A C 1
ATOM 1969 O O . LYS A 1 248 ? 5.007 -19.358 -40.041 1.00 43.03 248 LYS A O 1
ATOM 1974 N N . THR A 1 249 ? 4.232 -20.229 -41.957 1.00 35.38 249 THR A N 1
ATOM 1975 C CA . THR A 1 249 ? 2.775 -20.165 -41.724 1.00 35.38 249 THR A CA 1
ATOM 1976 C C . THR A 1 249 ? 2.138 -18.779 -41.837 1.00 35.38 249 THR A C 1
ATOM 1978 O O . THR A 1 249 ? 2.199 -17.939 -40.949 1.00 35.38 249 THR A O 1
ATOM 1981 N N . GLY A 1 250 ? 1.458 -18.577 -42.969 1.00 42.72 250 GLY A N 1
ATOM 1982 C CA . GLY A 1 250 ? 0.566 -17.450 -43.172 1.00 42.72 250 GLY A CA 1
ATOM 1983 C C . GLY A 1 250 ? -0.602 -17.474 -42.186 1.00 42.72 250 GLY A C 1
ATOM 1984 O O . GLY A 1 250 ? -1.165 -18.527 -41.892 1.00 42.72 250 GLY A O 1
ATOM 1985 N N . MET A 1 251 ? -0.984 -16.261 -41.781 1.00 39.75 251 MET A N 1
ATOM 1986 C CA . MET A 1 251 ? -2.181 -15.895 -41.023 1.00 39.75 251 MET A CA 1
ATOM 1987 C C . MET A 1 251 ? -2.027 -15.894 -39.493 1.00 39.75 251 MET A C 1
ATOM 1989 O O . MET A 1 251 ? -2.562 -16.754 -38.801 1.00 39.75 251 MET A O 1
ATOM 1993 N N . VAL A 1 252 ? -1.410 -14.835 -38.946 1.00 35.97 252 VAL A N 1
ATOM 1994 C CA . VAL A 1 252 ? -1.628 -14.428 -37.546 1.00 35.97 252 VAL A CA 1
ATOM 1995 C C . VAL A 1 252 ? -1.775 -12.906 -37.425 1.00 35.97 252 VAL A C 1
ATOM 1997 O O . VAL A 1 252 ? -1.015 -12.116 -37.973 1.00 35.97 252 VAL A O 1
ATOM 2000 N N . ARG A 1 253 ? -2.813 -12.513 -36.685 1.00 38.66 253 ARG A N 1
ATOM 2001 C CA . ARG A 1 253 ? -3.181 -11.153 -36.272 1.00 38.66 253 ARG A CA 1
ATOM 2002 C C . ARG A 1 253 ? -1.998 -10.488 -35.547 1.00 38.66 253 ARG A C 1
ATOM 2004 O O . ARG A 1 253 ? -1.530 -11.028 -34.549 1.00 38.66 253 ARG A O 1
ATOM 2011 N N . ALA A 1 254 ? -1.550 -9.326 -36.029 1.00 37.56 254 ALA A N 1
ATOM 2012 C CA . ALA A 1 254 ? -0.439 -8.561 -35.458 1.00 37.56 254 ALA A CA 1
ATOM 2013 C C . ALA A 1 254 ? -0.591 -8.368 -33.935 1.00 37.56 254 ALA A C 1
ATOM 2015 O O . ALA A 1 254 ? -1.541 -7.727 -33.476 1.00 37.56 254 ALA A O 1
ATOM 2016 N N . GLY A 1 255 ? 0.346 -8.932 -33.168 1.00 38.88 255 GLY A N 1
ATOM 2017 C CA . GLY A 1 255 ? 0.534 -8.617 -31.756 1.00 38.88 255 GLY A CA 1
ATOM 2018 C C . GLY A 1 255 ? 1.012 -7.175 -31.637 1.00 38.88 255 GLY A C 1
ATOM 2019 O O . GLY A 1 255 ? 1.954 -6.772 -32.311 1.00 38.88 255 GLY A O 1
ATOM 2020 N N . LYS A 1 256 ? 0.303 -6.374 -30.845 1.00 47.62 256 LYS A N 1
ATOM 2021 C CA . LYS A 1 256 ? 0.623 -4.967 -30.596 1.00 47.62 256 LYS A CA 1
ATOM 2022 C C . LYS A 1 256 ? 0.966 -4.804 -29.116 1.00 47.62 256 LYS A C 1
ATOM 2024 O O . LYS A 1 256 ? 0.122 -4.314 -28.375 1.00 47.62 256 LYS A O 1
ATOM 2029 N N . PHE A 1 257 ? 2.155 -5.216 -28.677 1.00 48.56 257 PHE A N 1
ATOM 2030 C CA . PHE A 1 257 ? 2.595 -4.952 -27.300 1.00 48.56 257 PHE A CA 1
ATOM 2031 C C . PHE A 1 257 ? 3.068 -3.496 -27.150 1.00 48.56 257 PHE A C 1
ATOM 2033 O O . PHE A 1 257 ? 2.659 -2.802 -26.224 1.00 48.56 257 PHE A O 1
ATOM 2040 N N . PHE A 1 258 ? 3.825 -2.973 -28.123 1.00 51.56 258 PHE A N 1
ATOM 2041 C CA . PHE A 1 258 ? 4.305 -1.576 -28.114 1.00 51.56 258 PHE A CA 1
ATOM 2042 C C . PHE A 1 258 ? 3.671 -0.665 -29.181 1.00 51.56 258 PHE A C 1
ATOM 2044 O O . PHE A 1 258 ? 3.962 0.530 -29.258 1.00 51.56 258 PHE A O 1
ATOM 2051 N N . GLN A 1 259 ? 2.770 -1.186 -30.016 1.00 42.84 259 GLN A N 1
ATOM 2052 C CA . GLN A 1 259 ? 2.268 -0.464 -31.188 1.00 42.84 259 GLN A CA 1
ATOM 2053 C C . GLN A 1 259 ? 0.986 0.341 -30.901 1.00 42.84 259 GLN A C 1
ATOM 2055 O O . GLN A 1 259 ? -0.060 0.074 -31.491 1.00 42.84 259 GLN A O 1
ATOM 2060 N N . ALA A 1 260 ? 1.064 1.323 -29.994 1.00 37.47 260 ALA A N 1
ATOM 2061 C CA . ALA A 1 260 ? 0.256 2.554 -30.012 1.00 37.47 260 ALA A CA 1
ATOM 2062 C C . ALA A 1 260 ? 0.536 3.442 -28.784 1.00 37.47 260 ALA A C 1
ATOM 2064 O O . ALA A 1 260 ? -0.115 3.293 -27.753 1.00 37.47 260 ALA A O 1
ATOM 2065 N N . ARG A 1 261 ? 1.388 4.463 -28.938 1.00 37.53 261 ARG A N 1
ATOM 2066 C CA . ARG A 1 261 ? 1.052 5.902 -28.823 1.00 37.53 261 ARG A CA 1
ATOM 2067 C C . ARG A 1 261 ? 2.344 6.730 -28.767 1.00 37.53 261 ARG A C 1
ATOM 2069 O O . ARG A 1 261 ? 3.380 6.243 -28.350 1.00 37.53 261 ARG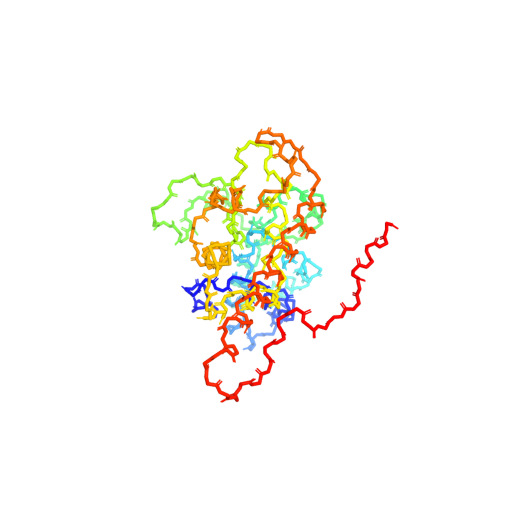 A O 1
ATOM 2076 N N . LYS A 1 262 ? 2.226 7.954 -29.290 1.00 35.50 262 LYS A N 1
ATOM 2077 C CA . LYS A 1 262 ? 3.208 9.046 -29.445 1.00 35.50 262 LYS A CA 1
ATOM 2078 C C . LYS A 1 262 ? 4.297 9.111 -28.351 1.00 35.50 262 LYS A C 1
ATOM 2080 O O . LYS A 1 262 ? 4.007 8.714 -27.226 1.00 35.50 262 LYS A O 1
ATOM 2085 N N . PRO A 1 263 ? 5.490 9.668 -28.656 1.00 34.72 263 PRO A N 1
ATOM 2086 C CA . PRO A 1 263 ? 6.616 9.740 -27.722 1.00 34.72 263 PRO A CA 1
ATOM 2087 C C . PRO A 1 263 ? 6.170 10.240 -26.347 1.00 34.72 263 PRO A C 1
ATOM 2089 O O . PRO A 1 263 ? 5.460 11.244 -26.245 1.00 34.72 263 PRO A O 1
ATOM 2092 N N . PHE A 1 264 ? 6.579 9.518 -25.302 1.00 37.81 264 PHE A N 1
ATOM 2093 C CA . PHE A 1 264 ? 6.453 9.956 -23.919 1.00 37.81 264 PHE A CA 1
ATOM 2094 C C . PHE A 1 264 ? 7.275 11.239 -23.748 1.00 37.81 264 PHE A C 1
ATOM 2096 O O . PHE A 1 264 ? 8.471 11.200 -23.478 1.00 37.81 264 PHE A O 1
ATOM 2103 N N . HIS A 1 265 ? 6.635 12.394 -23.931 1.00 29.45 265 HIS A N 1
ATOM 2104 C CA . HIS A 1 265 ? 7.175 13.659 -23.459 1.00 29.45 265 HIS A CA 1
ATOM 2105 C C . HIS A 1 265 ? 7.051 13.679 -21.935 1.00 29.45 265 HIS A C 1
ATOM 2107 O O . HIS A 1 265 ? 5.984 13.963 -21.393 1.00 29.45 265 HIS A O 1
ATOM 2113 N N . PHE A 1 266 ? 8.151 13.383 -21.248 1.00 33.84 266 PHE A N 1
ATOM 2114 C CA . PHE A 1 266 ? 8.353 13.868 -19.890 1.00 33.84 266 PHE A CA 1
ATOM 2115 C C . PHE A 1 266 ? 8.638 15.369 -19.989 1.00 33.84 266 PHE A C 1
ATOM 2117 O O . PHE A 1 266 ? 9.740 15.782 -20.340 1.00 33.84 266 PHE A O 1
ATOM 2124 N N . GLY A 1 267 ? 7.605 16.183 -19.772 1.00 32.53 267 GLY A N 1
ATOM 2125 C CA . GLY A 1 267 ? 7.795 17.591 -19.447 1.00 32.53 267 GLY A CA 1
ATOM 2126 C C . GLY A 1 267 ? 8.375 17.674 -18.039 1.00 32.53 267 GLY A C 1
ATOM 2127 O O . GLY A 1 267 ? 7.761 17.149 -17.109 1.00 32.53 267 GLY A O 1
ATOM 2128 N N . LEU A 1 268 ? 9.573 18.251 -17.937 1.00 34.84 268 LEU A N 1
ATOM 2129 C CA . LEU A 1 268 ? 10.176 18.715 -16.686 1.00 34.84 268 LEU A CA 1
ATOM 2130 C C . LEU A 1 268 ? 9.290 19.773 -16.017 1.00 34.84 268 LEU A C 1
ATOM 2132 O O . LEU A 1 268 ? 8.676 20.572 -16.763 1.00 34.84 268 LEU A O 1
#